Protein AF-0000000067895824 (afdb_homodimer)

Radius of gyration: 16.86 Å; Cα contacts (8 Å, |Δi|>4): 194; chains: 2; bounding box: 38×44×37 Å

pLDDT: mean 86.0, std 8.86, range [35.84, 93.88]

Solvent-accessible surface area (backbone atoms only — not comparable to full-atom values): 9930 Å² total; per-residue (Å²): 132,86,64,40,58,53,53,52,40,52,47,53,49,49,52,51,42,71,43,13,36,83,85,72,47,58,66,34,23,42,63,68,35,44,40,53,43,43,50,66,29,32,44,82,80,39,60,88,52,50,66,67,58,43,34,57,54,50,43,64,66,30,24,78,84,66,74,65,40,33,35,61,64,33,48,41,50,46,54,36,54,52,41,46,56,46,46,54,62,69,72,103,131,87,64,40,59,53,56,51,40,52,48,53,50,50,52,50,40,69,43,13,37,82,86,71,48,56,66,35,21,43,64,66,36,43,38,52,44,43,49,68,28,30,45,81,80,40,60,88,51,49,66,67,58,43,35,56,53,50,42,64,67,29,26,78,85,66,74,66,41,32,34,61,64,31,48,40,51,44,56,35,53,51,42,48,56,47,46,55,61,69,71,102

InterPro domains:
  IPR002048 EF-hand domain [PS50222] (50-85)
  IPR011992 EF-hand domain pair [SSF47473] (4-85)
  IPR013787 S100/CaBP-9k-type, calcium binding, subdomain [PF01023] (5-48)
  IPR013787 S100/CaBP-9k-type, calcium binding, subdomain [SM01394] (5-47)
  IPR018247 EF-Hand 1, calcium-binding site [PS00018] (63-75)

Sequence (184 aa):
MAGNLEQLIIHLIATFKKYAGKDGDCSSLNQNELTDLAVKEFPSLCNNAKKDEILKGVMGKMDMDGDKKVTYEEFAMFFCFISIALEESLSKMAGNLEQLIIHLIATFKKYAGKDGDCSSLNQNELTDLAVKEFPSLCNNAKKDEILKGVMGKMDMDGDKKVTYEEFAMFFCFISIALEESLSK

Organism: Xenopus laevis (NCBI:txid8355)

Foldseek 3Di:
DPDDVVVVVVVLLVLLQVLQQPVHGSFWHALVSVLVSCCVVPVVVCPPPDSVRCSCVLCVQQVPVPPRIHGVVSVVVSVVVVVVVVVVVVVD/DPDDVVVVVVVLLVLLQVLQQPVHGSFKHALVSVLVSCCVVPVVVCPPPDSVRCSCVLCVQQVPVPPRIHGVVSVVVSVVVVVVVVVVVVVD

Structure (mmCIF, N/CA/C/O backbone):
data_AF-0000000067895824-model_v1
#
loop_
_entity.id
_entity.type
_entity.pdbx_description
1 polymer 'Protein S100-A2'
#
loop_
_atom_site.group_PDB
_atom_site.id
_atom_site.type_symbol
_atom_site.label_atom_id
_atom_site.label_alt_id
_atom_site.label_comp_id
_atom_site.label_asym_id
_atom_site.label_entity_id
_atom_site.label_seq_id
_atom_site.pdbx_PDB_ins_code
_atom_site.Cartn_x
_atom_site.Cartn_y
_atom_site.Cartn_z
_atom_site.occupancy
_atom_site.B_iso_or_equiv
_atom_site.auth_seq_id
_atom_site.auth_comp_id
_atom_site.auth_asym_id
_atom_site.auth_atom_id
_atom_site.pdbx_PDB_model_num
ATOM 1 N N . MET A 1 1 ? 0.224 -11.227 13.578 1 36.25 1 MET A N 1
ATOM 2 C CA . MET A 1 1 ? -0.392 -10.016 13.039 1 36.25 1 MET A CA 1
ATOM 3 C C . MET A 1 1 ? -0.417 -10.039 11.516 1 36.25 1 MET A C 1
ATOM 5 O O . MET A 1 1 ? -0.391 -8.992 10.875 1 36.25 1 MET A O 1
ATOM 9 N N . ALA A 1 2 ? -0.125 -11.172 11.094 1 50.97 2 ALA A N 1
ATOM 10 C CA . ALA A 1 2 ? 0.15 -11.594 9.719 1 50.97 2 ALA A CA 1
ATOM 11 C C . ALA A 1 2 ? -1.065 -11.367 8.828 1 50.97 2 ALA A C 1
ATOM 13 O O . ALA A 1 2 ? -1.86 -12.281 8.609 1 50.97 2 ALA A O 1
ATOM 14 N N . GLY A 1 3 ? -1.793 -10.07 9.031 1 64.5 3 GLY A N 1
ATOM 15 C CA . GLY A 1 3 ? -3.092 -9.992 8.383 1 64.5 3 GLY A CA 1
ATOM 16 C C . GLY A 1 3 ? -3.006 -10.031 6.867 1 64.5 3 GLY A C 1
ATOM 17 O O . GLY A 1 3 ? -1.912 -9.984 6.301 1 64.5 3 GLY A O 1
ATOM 18 N N . ASN A 1 4 ? -4.148 -10.344 6.328 1 86.62 4 ASN A N 1
ATOM 19 C CA . ASN A 1 4 ? -4.227 -10.414 4.871 1 86.62 4 ASN A CA 1
ATOM 20 C C . ASN A 1 4 ? -4.105 -9.039 4.234 1 86.62 4 ASN A C 1
ATOM 22 O O . ASN A 1 4 ? -4.09 -8.023 4.938 1 86.62 4 ASN A O 1
ATOM 26 N N . LEU A 1 5 ? -3.768 -8.883 3 1 89.75 5 LEU A N 1
ATOM 27 C CA . LEU A 1 5 ? -3.537 -7.637 2.279 1 89.75 5 LEU A CA 1
ATOM 28 C C . LEU A 1 5 ? -4.762 -6.734 2.352 1 89.75 5 LEU A C 1
ATOM 30 O O . LEU A 1 5 ? -4.633 -5.508 2.389 1 89.75 5 LEU A O 1
ATOM 34 N N . GLU A 1 6 ? -5.941 -7.309 2.512 1 88.5 6 GLU A N 1
ATOM 35 C CA . GLU A 1 6 ? -7.156 -6.508 2.654 1 88.5 6 GLU A CA 1
ATOM 36 C C . GLU A 1 6 ? -7.125 -5.68 3.938 1 88.5 6 GLU A C 1
ATOM 38 O O . GLU A 1 6 ? -7.516 -4.512 3.938 1 88.5 6 GLU A O 1
ATOM 43 N N . GLN A 1 7 ? -6.68 -6.277 4.906 1 89.81 7 GLN A N 1
ATOM 44 C CA . GLN A 1 7 ? -6.566 -5.582 6.184 1 89.81 7 GLN A CA 1
ATOM 45 C C . GLN A 1 7 ? -5.48 -4.508 6.129 1 89.81 7 GLN A C 1
ATOM 47 O O . GLN A 1 7 ? -5.59 -3.477 6.793 1 89.81 7 GLN A O 1
ATOM 52 N N . LEU A 1 8 ? -4.457 -4.836 5.371 1 90.31 8 LEU A N 1
ATOM 53 C CA . LEU A 1 8 ? -3.383 -3.861 5.199 1 90.31 8 LEU A CA 1
ATOM 54 C C . LEU A 1 8 ? -3.91 -2.58 4.562 1 90.31 8 LEU A C 1
ATOM 56 O O . LEU A 1 8 ? -3.543 -1.479 4.98 1 90.31 8 LEU A O 1
ATOM 60 N N . ILE A 1 9 ? -4.828 -2.752 3.635 1 92.38 9 ILE A N 1
ATOM 61 C CA . ILE A 1 9 ? -5.406 -1.616 2.926 1 92.38 9 ILE A CA 1
ATOM 62 C C . ILE A 1 9 ? -6.277 -0.801 3.881 1 92.38 9 ILE A C 1
ATOM 64 O O . ILE A 1 9 ? -6.215 0.43 3.889 1 92.38 9 ILE A O 1
ATOM 68 N N . ILE A 1 10 ? -7.051 -1.468 4.664 1 90.5 10 ILE A N 1
ATOM 69 C CA . ILE A 1 10 ? -7.914 -0.806 5.637 1 90.5 10 ILE A CA 1
ATOM 70 C C . ILE A 1 10 ? -7.062 -0.006 6.621 1 90.5 10 ILE A C 1
ATOM 72 O O . ILE A 1 10 ? -7.41 1.123 6.977 1 90.5 10 ILE A O 1
ATOM 76 N N . HIS A 1 11 ? -5.965 -0.579 6.949 1 91.38 11 HIS A N 1
ATOM 77 C CA . HIS A 1 11 ? -5.043 0.105 7.852 1 91.38 11 HIS A CA 1
ATOM 78 C C . HIS A 1 11 ? -4.441 1.34 7.188 1 91.38 11 HIS A C 1
ATOM 80 O O . HIS A 1 11 ? -4.297 2.385 7.828 1 91.38 11 HIS A O 1
ATOM 86 N N . LEU A 1 12 ? -4.098 1.193 5.965 1 93.12 12 LEU A N 1
ATOM 87 C CA . LEU A 1 12 ? -3.545 2.309 5.199 1 93.12 12 LEU A CA 1
ATOM 88 C C . LEU A 1 12 ? -4.543 3.461 5.125 1 93.12 12 LEU A C 1
ATOM 90 O O . LEU A 1 12 ? -4.195 4.609 5.414 1 93.12 12 LEU A O 1
ATOM 94 N N . ILE A 1 13 ? -5.801 3.168 4.91 1 93.5 13 ILE A N 1
ATOM 95 C CA . ILE A 1 13 ? -6.855 4.168 4.793 1 93.5 13 ILE A CA 1
ATOM 96 C C . ILE A 1 13 ? -7.129 4.793 6.16 1 93.5 13 ILE A C 1
ATOM 98 O O . ILE A 1 13 ? -7.258 6.012 6.277 1 93.5 13 ILE A O 1
ATOM 102 N N . ALA A 1 14 ? -7.191 3.943 7.129 1 91.94 14 ALA A N 1
ATOM 103 C CA . ALA A 1 14 ? -7.457 4.418 8.484 1 91.94 14 ALA A CA 1
ATOM 104 C C . ALA A 1 14 ? -6.348 5.352 8.969 1 91.94 14 ALA A C 1
ATOM 106 O O . ALA A 1 14 ? -6.613 6.344 9.648 1 91.94 14 ALA A O 1
ATOM 107 N N . THR A 1 15 ? -5.094 4.969 8.625 1 93.5 15 THR A N 1
ATOM 108 C CA . THR A 1 15 ? -3.965 5.809 9.008 1 93.5 15 THR A CA 1
ATOM 109 C C . THR A 1 15 ? -4.055 7.176 8.344 1 93.5 15 THR A C 1
ATOM 111 O O . THR A 1 15 ? -3.869 8.203 8.992 1 93.5 15 THR A O 1
ATOM 114 N N . PHE A 1 16 ? -4.352 7.203 7.066 1 93.88 16 PHE A N 1
ATOM 115 C CA . PHE A 1 16 ? -4.516 8.461 6.344 1 93.88 16 PHE A CA 1
ATOM 116 C C . PHE A 1 16 ? -5.582 9.328 7 1 93.88 16 PHE A C 1
ATOM 118 O O . PHE A 1 16 ? -5.359 10.516 7.238 1 93.88 16 PHE A O 1
ATOM 125 N N . LYS A 1 17 ? -6.652 8.719 7.344 1 92.19 17 LYS A N 1
ATOM 126 C CA . LYS A 1 17 ? -7.789 9.453 7.898 1 92.19 17 LYS A CA 1
ATOM 127 C C . LYS A 1 17 ? -7.488 9.953 9.312 1 92.19 17 LYS A C 1
ATOM 129 O O . LYS A 1 17 ? -7.992 11 9.727 1 92.19 17 LYS A O 1
ATOM 134 N N . LYS A 1 18 ? -6.695 9.133 9.961 1 92.5 18 LYS A N 1
ATOM 135 C CA . LYS A 1 18 ? -6.285 9.508 11.312 1 92.5 18 LYS A CA 1
ATOM 136 C C . LYS A 1 18 ? -5.574 10.859 11.312 1 92.5 18 LYS A C 1
ATOM 138 O O . LYS A 1 18 ? -5.746 11.648 12.242 1 92.5 18 LYS A O 1
ATOM 143 N N . TYR A 1 19 ? -4.828 11.047 10.273 1 92.81 19 TYR A N 1
ATOM 144 C CA . TYR A 1 19 ? -4.047 12.273 10.211 1 92.81 19 TYR A CA 1
ATOM 145 C C . TYR A 1 19 ? -4.77 13.344 9.398 1 92.81 19 TYR A C 1
ATOM 147 O O . TYR A 1 19 ? -4.574 14.539 9.617 1 92.81 19 TYR A O 1
ATOM 155 N N . ALA A 1 20 ? -5.668 12.75 8.508 1 88.88 20 ALA A N 1
ATOM 156 C CA . ALA A 1 20 ? -6.449 13.656 7.672 1 88.88 20 ALA A CA 1
ATOM 157 C C . ALA A 1 20 ? -7.684 14.164 8.406 1 88.88 20 ALA A C 1
ATOM 159 O O . ALA A 1 20 ? -8.383 13.391 9.062 1 88.88 20 ALA A O 1
ATOM 160 N N . GLY A 1 21 ? -7.875 15.258 8.891 1 81.88 21 GLY A N 1
ATOM 161 C CA . GLY A 1 21 ? -9.117 15.75 9.469 1 81.88 21 GLY A CA 1
ATOM 162 C C . GLY A 1 21 ? -8.898 16.688 10.648 1 81.88 21 GLY A C 1
ATOM 163 O O . GLY A 1 21 ? -9.852 17.125 11.273 1 81.88 21 GLY A O 1
ATOM 164 N N . LYS A 1 22 ? -7.695 16.828 10.891 1 82.06 22 LYS A N 1
ATOM 165 C CA . LYS A 1 22 ? -7.422 17.703 12.023 1 82.06 22 LYS A CA 1
ATOM 166 C C . LYS A 1 22 ? -7.938 19.125 11.758 1 82.06 22 LYS A C 1
ATOM 168 O O . LYS A 1 22 ? -8.297 19.844 12.695 1 82.06 22 LYS A O 1
ATOM 173 N N . ASP A 1 23 ? -8.023 19.469 10.469 1 81.62 23 ASP A N 1
ATOM 174 C CA . ASP A 1 23 ? -8.5 20.812 10.117 1 81.62 23 ASP A CA 1
ATOM 175 C C . ASP A 1 23 ? -9.953 20.781 9.656 1 81.62 23 ASP A C 1
ATOM 177 O O . ASP A 1 23 ? -10.5 21.797 9.227 1 81.62 23 ASP A O 1
ATOM 181 N N . GLY A 1 24 ? -10.602 19.609 9.703 1 79.94 24 GLY A N 1
ATOM 182 C CA . GLY A 1 24 ? -11.984 19.469 9.273 1 79.94 24 GLY A CA 1
ATOM 183 C C . GLY A 1 24 ? -12.125 18.859 7.898 1 79.94 24 GLY A C 1
ATOM 184 O O . GLY A 1 24 ? -13.227 18.469 7.496 1 79.94 24 GLY A O 1
ATOM 185 N N . ASP A 1 25 ? -11.031 18.891 7.07 1 80.62 25 ASP A N 1
ATOM 186 C CA 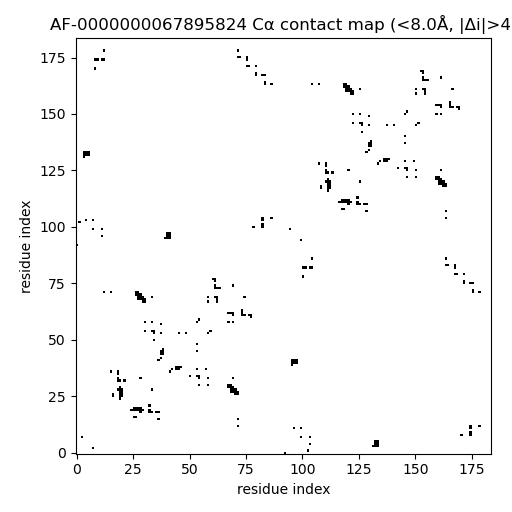. ASP A 1 25 ? -11.016 18.25 5.754 1 80.62 25 ASP A CA 1
ATOM 187 C C . ASP A 1 25 ? -10.383 16.859 5.824 1 80.62 25 ASP A C 1
ATOM 189 O O . ASP A 1 25 ? -9.156 16.734 5.898 1 80.62 25 ASP A O 1
ATOM 193 N N . CYS A 1 26 ? -11.203 15.898 5.781 1 82 26 CYS A N 1
ATOM 194 C CA . CYS A 1 26 ? -10.742 14.523 5.93 1 82 26 CYS A CA 1
ATOM 195 C C . CYS A 1 26 ? -10.328 13.938 4.586 1 82 26 CYS A C 1
ATOM 197 O O . CYS A 1 26 ? -9.852 12.805 4.516 1 82 26 CYS A O 1
ATOM 199 N N . SER A 1 27 ? -10.438 14.766 3.545 1 86.06 27 SER A N 1
ATOM 200 C CA . SER A 1 27 ? -10.172 14.234 2.209 1 86.06 27 SER A CA 1
ATOM 201 C C . SER A 1 27 ? -8.742 14.523 1.773 1 86.06 27 SER A C 1
ATOM 203 O O . SER A 1 27 ? -8.273 13.992 0.764 1 86.06 27 SER A O 1
ATOM 205 N N . SER A 1 28 ? -8.109 15.398 2.562 1 91.25 28 SER A N 1
ATOM 206 C CA . SER A 1 28 ? -6.75 15.766 2.188 1 91.25 28 SER A CA 1
ATOM 207 C C . SER A 1 28 ? -5.895 16.047 3.42 1 91.25 28 SER A C 1
ATOM 209 O O . SER A 1 28 ? -6.422 16.266 4.512 1 91.25 28 SER A O 1
ATOM 211 N N . LEU A 1 29 ? -4.57 15.914 3.229 1 92.81 29 LEU A N 1
ATOM 212 C CA . LEU A 1 29 ? -3.588 16.25 4.254 1 92.81 29 LEU A CA 1
ATOM 213 C C . LEU A 1 29 ? -2.92 17.594 3.951 1 92.81 29 LEU A C 1
ATOM 215 O O . LEU A 1 29 ? -2.461 17.812 2.828 1 92.81 29 LEU A O 1
ATOM 219 N N . ASN A 1 30 ? -3.016 18.453 4.918 1 90.81 30 ASN A N 1
ATOM 220 C CA . ASN A 1 30 ? -2.252 19.672 4.762 1 90.81 30 ASN A CA 1
ATOM 221 C C . ASN A 1 30 ? -0.789 19.484 5.148 1 90.81 30 ASN A C 1
ATOM 223 O O . ASN A 1 30 ? -0.375 18.375 5.488 1 90.81 30 ASN A O 1
ATOM 227 N N . GLN A 1 31 ? -0.008 20.531 5.098 1 89.5 31 GLN A N 1
ATOM 228 C CA . GLN A 1 31 ? 1.434 20.453 5.305 1 89.5 31 GLN A CA 1
ATOM 229 C C . GLN A 1 31 ? 1.756 19.922 6.703 1 89.5 31 GLN A C 1
ATOM 231 O O . GLN A 1 31 ? 2.604 19.031 6.859 1 89.5 31 GLN A O 1
ATOM 236 N N . ASN A 1 32 ? 1.059 20.406 7.668 1 90.5 32 ASN A N 1
ATOM 237 C CA . ASN A 1 32 ? 1.298 20 9.047 1 90.5 32 ASN A CA 1
ATOM 238 C C . ASN A 1 32 ? 0.896 18.547 9.273 1 90.5 32 ASN A C 1
ATOM 240 O O . ASN A 1 32 ? 1.626 17.797 9.914 1 90.5 32 ASN A O 1
ATOM 244 N N . GLU A 1 33 ? -0.255 18.172 8.773 1 93.38 33 GLU A N 1
ATOM 245 C CA . GLU A 1 33 ? -0.757 16.797 8.906 1 93.38 33 GLU A CA 1
ATOM 246 C C . GLU A 1 33 ? 0.16 15.805 8.211 1 93.38 33 GLU A C 1
ATOM 248 O O . GLU A 1 33 ? 0.417 14.719 8.727 1 93.38 33 GLU A O 1
ATOM 253 N N . LEU A 1 34 ? 0.633 16.234 7.055 1 91.88 34 LEU A N 1
ATOM 254 C CA . LEU A 1 34 ? 1.53 15.383 6.289 1 91.88 34 LEU A CA 1
ATOM 255 C C . LEU A 1 34 ? 2.846 15.172 7.031 1 91.88 34 LEU A C 1
ATOM 257 O O . LEU A 1 34 ? 3.346 14.047 7.109 1 91.88 34 LEU A O 1
ATOM 261 N N . THR A 1 35 ? 3.34 16.25 7.582 1 90.56 35 THR A N 1
ATOM 262 C CA . THR A 1 35 ? 4.586 16.156 8.336 1 90.56 35 THR A CA 1
ATOM 263 C C . THR A 1 35 ? 4.43 15.227 9.539 1 90.56 35 THR A C 1
ATOM 265 O O . THR A 1 35 ? 5.297 14.391 9.797 1 90.56 35 THR A O 1
ATOM 268 N N . ASP A 1 36 ? 3.318 15.344 10.195 1 91.38 36 ASP A N 1
ATOM 269 C CA . ASP A 1 36 ? 3.033 14.484 11.344 1 91.38 36 ASP A CA 1
ATOM 270 C C . ASP A 1 36 ? 2.973 13.016 10.93 1 91.38 36 ASP A C 1
ATOM 272 O O . ASP A 1 36 ? 3.562 12.156 11.594 1 91.38 36 ASP A O 1
ATOM 276 N N . LEU A 1 37 ? 2.266 12.805 9.906 1 92.19 37 LEU A N 1
ATOM 277 C CA . LEU A 1 37 ? 2.146 11.445 9.383 1 92.19 37 LEU A CA 1
ATOM 278 C C . LEU A 1 37 ? 3.514 10.891 9 1 92.19 37 LEU A C 1
ATOM 280 O O . LEU A 1 37 ? 3.865 9.773 9.398 1 92.19 37 LEU A O 1
ATOM 284 N N . ALA A 1 38 ? 4.32 11.664 8.266 1 90.19 38 ALA A N 1
ATOM 285 C CA . ALA A 1 38 ? 5.625 11.211 7.789 1 90.19 38 ALA A CA 1
ATOM 286 C C . ALA A 1 38 ? 6.547 10.875 8.961 1 90.19 38 ALA A C 1
ATOM 288 O O . ALA A 1 38 ? 7.188 9.82 8.977 1 90.19 38 ALA A O 1
ATOM 289 N N . VAL A 1 39 ? 6.559 11.727 9.945 1 90.25 39 VAL A N 1
ATOM 290 C CA . VAL A 1 39 ? 7.469 11.586 11.078 1 90.25 39 VAL A CA 1
ATOM 291 C C . VAL A 1 39 ? 7.059 10.383 11.93 1 90.25 39 VAL A C 1
ATOM 293 O O . VAL A 1 39 ? 7.914 9.625 12.398 1 90.25 39 VAL A O 1
ATOM 296 N N . LYS A 1 40 ? 5.816 10.141 12.023 1 91.56 40 LYS A N 1
ATOM 297 C CA 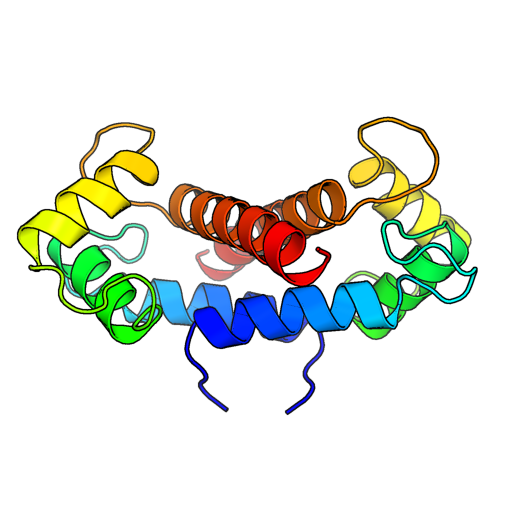. LYS A 1 40 ? 5.324 9.094 12.922 1 91.56 40 LYS A CA 1
ATOM 298 C C . LYS A 1 40 ? 5.246 7.75 12.195 1 91.56 40 LYS A C 1
ATOM 300 O O . LYS A 1 40 ? 5.5 6.703 12.797 1 91.56 40 LYS A O 1
ATOM 305 N N . GLU A 1 41 ? 4.863 7.781 10.93 1 92.12 41 GLU A N 1
ATOM 306 C CA . GLU A 1 41 ? 4.625 6.547 10.188 1 92.12 41 GLU A CA 1
ATOM 307 C C . GLU A 1 41 ? 5.879 6.098 9.445 1 92.12 41 GLU A C 1
ATOM 309 O O . GLU A 1 41 ? 6.016 4.922 9.102 1 92.12 41 GLU A O 1
ATOM 314 N N . PHE A 1 42 ? 6.754 7.031 9.078 1 88.44 42 PHE A N 1
ATOM 315 C CA . PHE A 1 42 ? 8.008 6.719 8.406 1 88.44 42 PHE A CA 1
ATOM 316 C C . PHE A 1 42 ? 9.195 7.297 9.18 1 88.44 42 PHE A C 1
ATOM 318 O O . PHE A 1 42 ? 9.93 8.133 8.656 1 88.44 42 PHE A O 1
ATOM 325 N N . PRO A 1 43 ? 9.406 6.746 10.336 1 87.25 43 PRO A N 1
ATOM 326 C CA . PRO A 1 43 ? 10.492 7.312 11.141 1 87.25 43 PRO A CA 1
ATOM 327 C C . PRO A 1 43 ? 11.867 7.102 10.508 1 87.25 43 PRO A C 1
ATOM 329 O O . PRO A 1 43 ? 12.758 7.945 10.664 1 87.25 43 PRO A O 1
ATOM 332 N N . SER A 1 44 ? 12.039 6.062 9.812 1 84.88 44 SER A N 1
ATOM 333 C CA . SER A 1 44 ? 13.328 5.773 9.188 1 84.88 44 SER A CA 1
ATOM 334 C C . SER A 1 44 ? 13.633 6.75 8.055 1 84.88 44 SER A C 1
ATOM 336 O O . SER A 1 44 ? 14.789 7.086 7.812 1 84.88 44 SER A O 1
ATOM 338 N N . LEU A 1 45 ? 12.586 7.168 7.398 1 78.75 45 LEU A N 1
ATOM 339 C CA . LEU A 1 45 ? 12.734 8.094 6.281 1 78.75 45 LEU A CA 1
ATOM 340 C C . LEU A 1 45 ? 12.969 9.516 6.781 1 78.75 45 LEU A C 1
ATOM 342 O O . LEU A 1 45 ? 13.617 10.32 6.102 1 78.75 45 LEU A O 1
ATOM 346 N N . CYS A 1 46 ? 12.406 9.828 7.898 1 82.81 46 CYS A N 1
ATOM 347 C CA . CYS A 1 46 ? 12.461 11.188 8.43 1 82.81 46 CYS A CA 1
ATOM 348 C C . CYS A 1 46 ? 13.492 11.289 9.547 1 82.81 46 CYS A C 1
ATOM 350 O O . CYS A 1 46 ? 13.547 12.305 10.25 1 82.81 46 CYS A O 1
ATOM 352 N N . ASN A 1 47 ? 14.32 10.328 9.484 1 81.19 47 ASN A N 1
ATOM 353 C CA . ASN A 1 47 ? 15.312 10.312 10.555 1 81.19 47 ASN A CA 1
ATOM 354 C C . ASN A 1 47 ? 16.219 11.539 10.492 1 81.19 47 ASN A C 1
ATOM 356 O O . ASN A 1 47 ? 16.875 11.789 9.484 1 81.19 47 ASN A O 1
ATOM 360 N N . ASN A 1 48 ? 16.047 12.367 11.43 1 79.62 48 ASN A N 1
ATOM 361 C CA . ASN A 1 48 ? 16.969 13.477 11.641 1 79.62 48 ASN A CA 1
ATOM 362 C C . ASN A 1 48 ? 16.641 14.664 10.742 1 79.62 48 ASN A C 1
ATOM 364 O O . ASN A 1 48 ? 17.438 15.578 10.586 1 79.62 48 ASN A O 1
ATOM 368 N N . ALA A 1 49 ? 15.609 14.625 10.023 1 78.25 49 ALA A N 1
ATOM 369 C CA . ALA A 1 49 ? 15.242 15.758 9.172 1 78.25 49 ALA A CA 1
ATOM 370 C C . ALA A 1 49 ? 14.305 16.719 9.906 1 78.25 49 ALA A C 1
ATOM 372 O O . ALA A 1 49 ? 13.547 16.297 10.781 1 78.25 49 ALA A O 1
ATOM 373 N N . LYS A 1 50 ? 14.609 17.953 9.617 1 84.69 50 LYS A N 1
ATOM 374 C CA . LYS A 1 50 ? 13.719 18.969 10.164 1 84.69 50 LYS A CA 1
ATOM 375 C C . LYS A 1 50 ? 12.344 18.906 9.492 1 84.69 50 LYS A C 1
ATOM 377 O O . LYS A 1 50 ? 12.219 18.438 8.359 1 84.69 50 LYS A O 1
ATOM 382 N N . LYS A 1 51 ? 11.43 19.312 10.195 1 83.81 51 LYS A N 1
ATOM 383 C CA . LYS A 1 51 ? 10.055 19.312 9.703 1 83.81 51 LYS A CA 1
ATOM 384 C C . LYS A 1 51 ? 9.969 19.969 8.328 1 83.81 51 LYS A C 1
ATOM 386 O O . LYS A 1 51 ? 9.32 19.438 7.422 1 83.81 51 LYS A O 1
ATOM 391 N N . ASP A 1 52 ? 10.719 21.078 8.211 1 85.56 52 ASP A N 1
ATOM 392 C CA . ASP A 1 52 ? 10.672 21.828 6.965 1 85.56 52 ASP A CA 1
ATOM 393 C C . ASP A 1 52 ? 11.32 21.047 5.828 1 85.56 52 ASP A C 1
ATOM 395 O O . ASP A 1 52 ? 10.852 21.109 4.688 1 85.56 52 ASP A O 1
ATOM 399 N N . GLU A 1 53 ? 12.375 20.391 6.098 1 84.5 53 GLU A N 1
ATOM 400 C CA . GLU A 1 53 ? 13.07 19.578 5.105 1 84.5 53 GLU A CA 1
ATOM 401 C C . GLU A 1 53 ? 12.227 18.375 4.691 1 84.5 53 GLU A C 1
ATOM 403 O O . GLU A 1 53 ? 12.164 18.031 3.512 1 84.5 53 GLU A O 1
ATOM 408 N N . ILE A 1 54 ? 11.617 17.859 5.727 1 80.5 54 ILE A N 1
ATOM 409 C CA . ILE A 1 54 ? 10.75 16.719 5.48 1 80.5 54 ILE A CA 1
ATOM 410 C C . ILE A 1 54 ? 9.586 17.141 4.578 1 80.5 54 ILE A C 1
ATOM 412 O O . ILE A 1 54 ? 9.312 16.484 3.568 1 80.5 54 ILE A O 1
ATOM 416 N N . LEU A 1 55 ? 8.977 18.188 4.957 1 79.75 55 LEU A N 1
ATOM 417 C CA . LEU A 1 55 ? 7.828 18.688 4.219 1 79.75 55 LEU A CA 1
ATOM 418 C C . LEU A 1 55 ? 8.188 18.938 2.758 1 79.75 55 LEU A C 1
ATOM 420 O O . LEU A 1 55 ? 7.469 18.5 1.854 1 79.75 55 LEU A O 1
ATOM 424 N N . LYS A 1 56 ? 9.266 19.672 2.562 1 80.75 56 LYS A N 1
ATOM 425 C CA . LYS A 1 56 ? 9.711 19.984 1.206 1 80.75 56 LYS A CA 1
ATOM 426 C C . LYS A 1 56 ? 10.016 18.703 0.425 1 80.75 56 LYS A C 1
ATOM 428 O O . LYS A 1 56 ? 9.703 18.609 -0.762 1 80.75 56 LYS A O 1
ATOM 433 N N . GLY A 1 57 ? 10.508 17.781 1.023 1 83.38 57 GLY A N 1
ATOM 434 C CA . GLY A 1 57 ? 10.867 16.531 0.392 1 83.38 57 GLY A CA 1
ATOM 435 C C . GLY A 1 57 ? 9.672 15.648 0.074 1 83.38 57 GLY A C 1
ATOM 436 O O . GLY A 1 57 ? 9.477 15.258 -1.077 1 83.38 57 GLY A O 1
ATOM 437 N N . VAL A 1 58 ? 8.898 15.461 1.03 1 82.06 58 VAL A N 1
ATOM 438 C CA . VAL A 1 58 ? 7.793 14.516 0.909 1 82.06 58 VAL A CA 1
ATOM 439 C C . VAL A 1 58 ? 6.625 15.18 0.181 1 82.06 58 VAL A C 1
ATOM 441 O O . VAL A 1 58 ? 6.02 14.578 -0.708 1 82.06 58 VAL A O 1
ATOM 444 N N . MET A 1 59 ? 6.301 16.375 0.547 1 82.81 59 MET A N 1
ATOM 445 C CA . MET A 1 59 ? 5.211 17.109 -0.104 1 82.81 59 MET A CA 1
ATOM 446 C C . MET A 1 59 ? 5.527 17.344 -1.577 1 82.81 59 MET A C 1
ATOM 448 O O . MET A 1 59 ? 4.648 17.219 -2.434 1 82.81 59 MET A O 1
ATOM 452 N N . GLY A 1 60 ? 6.797 17.703 -1.833 1 84.06 60 GLY A N 1
ATOM 453 C CA . GLY A 1 60 ? 7.203 17.906 -3.213 1 84.06 60 GLY A CA 1
ATOM 454 C C . GLY A 1 60 ? 7.051 16.672 -4.078 1 84.06 60 GLY A C 1
ATOM 455 O O . GLY A 1 60 ? 6.703 16.781 -5.254 1 84.06 60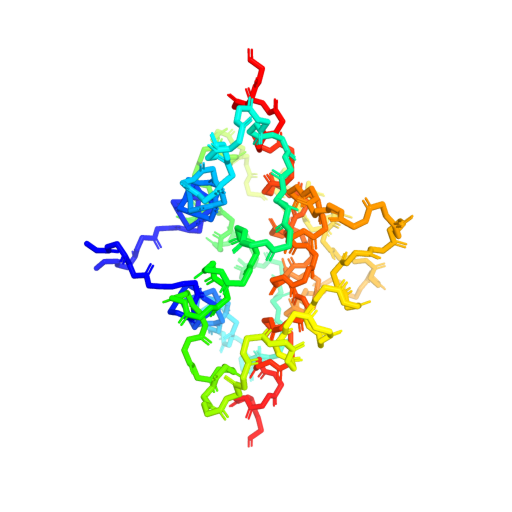 GLY A O 1
ATOM 456 N N . LYS A 1 61 ? 7.148 15.547 -3.41 1 80.88 61 LYS A N 1
ATOM 457 C CA . LYS A 1 61 ? 7.043 14.281 -4.129 1 80.88 61 LYS A CA 1
ATOM 458 C C . LYS A 1 61 ? 5.594 13.812 -4.203 1 80.88 61 LYS A C 1
ATOM 460 O O . LYS A 1 61 ? 5.172 13.234 -5.207 1 80.88 61 LYS A O 1
ATOM 465 N N . MET A 1 62 ? 4.824 14.109 -3.207 1 82.06 62 MET A N 1
ATOM 466 C CA . MET A 1 62 ? 3.463 13.594 -3.088 1 82.06 62 MET A CA 1
ATOM 467 C C . MET A 1 62 ? 2.461 14.539 -3.732 1 82.06 62 MET A C 1
ATOM 469 O O . MET A 1 62 ? 1.502 14.102 -4.367 1 82.06 62 MET A O 1
ATOM 473 N N . ASP A 1 63 ? 2.686 15.898 -3.451 1 81 63 ASP A N 1
ATOM 474 C CA . ASP A 1 63 ? 1.76 16.906 -3.957 1 81 63 ASP A CA 1
ATOM 475 C C . ASP A 1 63 ? 1.894 17.062 -5.469 1 81 63 ASP A C 1
ATOM 477 O O . ASP A 1 63 ? 2.428 18.062 -5.949 1 81 63 ASP A O 1
ATOM 481 N N . MET A 1 64 ? 1.317 16.125 -6.211 1 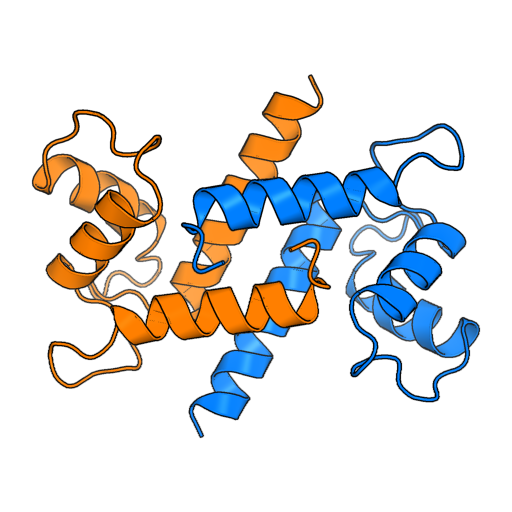76.81 64 MET A N 1
ATOM 482 C CA . MET A 1 64 ? 1.474 16.062 -7.664 1 76.81 64 MET A CA 1
ATOM 483 C C . MET A 1 64 ? 0.729 17.219 -8.344 1 76.81 64 MET A C 1
ATOM 485 O O . MET A 1 64 ? 1.146 17.688 -9.398 1 76.81 64 MET A O 1
ATOM 489 N N . ASP A 1 65 ? -0.446 17.656 -7.676 1 78.75 65 ASP A N 1
ATOM 490 C CA . ASP A 1 65 ? -1.21 18.719 -8.328 1 78.75 65 ASP A CA 1
ATOM 491 C C . ASP A 1 65 ? -0.815 20.094 -7.789 1 78.75 65 ASP A C 1
ATOM 493 O O . ASP A 1 65 ? -1.334 21.109 -8.242 1 78.75 65 ASP A O 1
ATOM 497 N N . GLY A 1 66 ? 0.026 20.156 -6.84 1 80.69 66 GLY A N 1
ATOM 498 C CA . GLY A 1 66 ? 0.609 21.391 -6.363 1 80.69 66 GLY A CA 1
ATOM 499 C C . GLY A 1 66 ? -0.345 22.219 -5.516 1 80.69 66 GLY A C 1
ATOM 500 O O . GLY A 1 66 ? -0.242 23.438 -5.465 1 80.69 66 GLY A O 1
ATOM 501 N N . ASP A 1 67 ? -1.394 21.656 -4.918 1 80.19 67 ASP A N 1
ATOM 502 C CA . ASP A 1 67 ? -2.373 22.422 -4.145 1 80.19 67 ASP A CA 1
ATOM 503 C C . ASP A 1 67 ? -1.991 22.469 -2.668 1 80.19 67 ASP A C 1
ATOM 505 O O . ASP A 1 67 ? -2.732 23 -1.846 1 80.19 67 ASP A O 1
ATOM 509 N N . LYS A 1 68 ? -0.795 21.969 -2.422 1 84.5 68 LYS A N 1
ATOM 510 C CA . LYS A 1 68 ? -0.238 21.953 -1.073 1 84.5 68 LYS A CA 1
ATOM 511 C C . LYS A 1 68 ? -1.077 21.078 -0.143 1 84.5 68 LYS A C 1
ATOM 513 O O . LYS A 1 68 ? -1.036 21.234 1.077 1 84.5 68 LYS A O 1
ATOM 518 N N . LYS A 1 69 ? -1.912 20.297 -0.723 1 90.12 69 LYS A N 1
ATOM 519 C CA . LYS A 1 69 ? -2.676 19.266 -0.024 1 90.12 69 LYS A CA 1
ATOM 520 C C . LYS A 1 69 ? -2.428 17.891 -0.633 1 90.12 69 LYS A C 1
ATOM 522 O O . LYS A 1 69 ? -2.137 17.781 -1.825 1 90.12 69 LYS A O 1
ATOM 527 N N . VAL A 1 70 ? -2.467 16.984 0.177 1 92.69 70 VAL A N 1
ATOM 528 C CA . VAL A 1 70 ? -2.23 15.633 -0.302 1 92.69 70 VAL A CA 1
ATOM 529 C C . VAL A 1 70 ? -3.494 14.789 -0.121 1 92.69 70 VAL A C 1
ATOM 531 O O . VAL A 1 70 ? -3.943 14.57 1.006 1 92.69 70 VAL A O 1
ATOM 534 N N . THR A 1 71 ? -4.09 14.414 -1.238 1 93.38 71 THR A N 1
ATOM 535 C CA . THR A 1 71 ? -5.25 13.539 -1.199 1 93.38 71 THR A CA 1
ATOM 536 C C . THR A 1 71 ? -4.828 12.094 -0.956 1 93.38 71 THR A C 1
ATOM 538 O O . THR A 1 71 ? -3.637 11.773 -0.998 1 93.38 71 THR A O 1
ATOM 541 N N . TYR A 1 72 ? -5.766 11.281 -0.736 1 93.81 72 TYR A N 1
ATOM 542 C CA . TYR A 1 72 ? -5.434 9.875 -0.523 1 93.81 72 TYR A CA 1
ATOM 543 C C . TYR A 1 72 ? -4.773 9.273 -1.759 1 93.81 72 TYR A C 1
ATOM 545 O O . TYR A 1 72 ? -3.867 8.445 -1.646 1 93.81 72 TYR A O 1
ATOM 553 N N . GLU A 1 73 ? -5.273 9.703 -2.922 1 92.25 73 GLU A N 1
ATOM 554 C CA . GLU A 1 73 ? -4.703 9.203 -4.168 1 92.25 73 GLU A CA 1
ATOM 555 C C . GLU A 1 73 ? -3.207 9.5 -4.25 1 92.25 73 GLU A C 1
ATOM 557 O O . GLU A 1 73 ? -2.414 8.617 -4.586 1 92.25 73 GLU A O 1
ATOM 562 N N . GLU A 1 74 ? -2.828 10.656 -3.867 1 93.56 74 GLU A N 1
ATOM 563 C CA . GLU A 1 74 ? -1.422 11.047 -3.895 1 93.56 74 GLU A CA 1
ATOM 564 C C . GLU A 1 74 ? -0.626 10.32 -2.812 1 93.56 74 GLU A C 1
ATOM 566 O O . GLU A 1 74 ? 0.515 9.914 -3.041 1 93.56 74 GLU A O 1
ATOM 571 N N . PHE A 1 75 ? -1.305 10.227 -1.75 1 93.31 75 PHE A N 1
ATOM 572 C CA . PHE A 1 75 ? -0.685 9.508 -0.64 1 93.31 75 PHE A CA 1
ATOM 573 C C . PHE A 1 75 ? -0.455 8.047 -0.998 1 93.31 75 PHE A C 1
ATOM 575 O O . PHE A 1 75 ? 0.641 7.52 -0.796 1 93.31 75 PHE A O 1
ATOM 582 N N . ALA A 1 76 ? -1.432 7.418 -1.562 1 93.81 76 ALA A N 1
ATOM 583 C CA . ALA A 1 76 ? -1.35 6.008 -1.932 1 93.81 76 ALA A CA 1
ATOM 584 C C . ALA A 1 76 ? -0.273 5.777 -2.988 1 93.81 76 ALA A C 1
ATOM 586 O O . ALA A 1 76 ? 0.449 4.781 -2.941 1 93.81 76 ALA A O 1
ATOM 587 N N . MET A 1 77 ? -0.161 6.68 -3.918 1 90.44 77 MET A N 1
ATOM 588 C CA . MET A 1 77 ? 0.854 6.566 -4.961 1 90.44 77 MET A CA 1
ATOM 589 C C . MET A 1 77 ? 2.256 6.664 -4.367 1 90.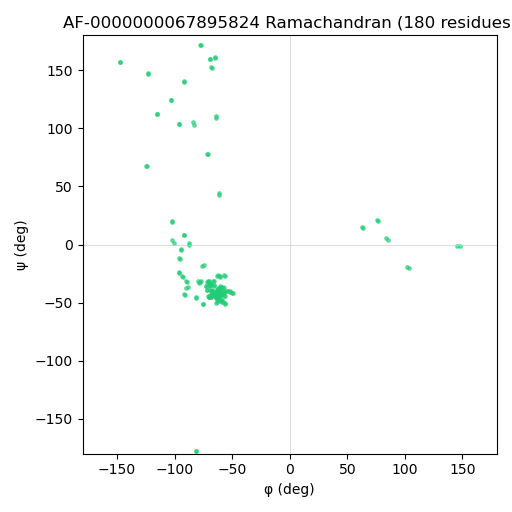44 77 MET A C 1
ATOM 591 O O . MET A 1 77 ? 3.16 5.938 -4.777 1 90.44 77 MET A O 1
ATOM 595 N N . PHE A 1 78 ? 2.412 7.617 -3.467 1 90.06 78 PHE A N 1
ATOM 596 C CA . PHE A 1 78 ? 3.693 7.762 -2.785 1 90.06 78 PHE A CA 1
ATOM 597 C C . PHE A 1 78 ? 4.059 6.48 -2.047 1 90.06 78 PHE A C 1
ATOM 599 O O . PHE A 1 78 ? 5.203 6.02 -2.121 1 90.06 78 PHE A O 1
ATOM 606 N N . PHE A 1 79 ? 3.115 5.973 -1.269 1 91.75 79 PHE A N 1
ATOM 607 C CA . PHE A 1 79 ? 3.303 4.711 -0.558 1 91.75 79 PHE A CA 1
ATOM 608 C C . PHE A 1 79 ? 3.75 3.613 -1.514 1 91.75 79 PHE A C 1
ATOM 610 O O . PHE A 1 79 ? 4.652 2.836 -1.195 1 91.75 79 PHE A O 1
ATOM 617 N N . CYS A 1 80 ? 3.133 3.594 -2.729 1 92 80 CYS A N 1
ATOM 618 C CA . CYS A 1 80 ? 3.459 2.598 -3.742 1 92 80 CYS A CA 1
ATOM 619 C C . CYS A 1 80 ? 4.883 2.781 -4.25 1 92 80 CYS A C 1
ATOM 621 O O . CYS A 1 80 ? 5.633 1.81 -4.375 1 92 80 CYS A O 1
ATOM 623 N N . PHE A 1 81 ? 5.312 4.004 -4.5 1 88.69 81 PHE A N 1
ATOM 624 C CA . PHE A 1 81 ? 6.645 4.305 -5.016 1 88.69 81 PHE A CA 1
ATOM 625 C C . PHE A 1 81 ? 7.719 3.881 -4.02 1 88.69 81 PHE A C 1
ATOM 627 O O . PHE A 1 81 ? 8.719 3.266 -4.402 1 88.69 81 PHE A O 1
ATOM 634 N N . ILE A 1 82 ? 7.488 4.148 -2.764 1 90.19 82 ILE A N 1
ATOM 635 C CA . ILE A 1 82 ? 8.453 3.797 -1.73 1 90.19 82 ILE A CA 1
ATOM 636 C C . ILE A 1 82 ? 8.547 2.279 -1.605 1 90.19 82 ILE A C 1
ATOM 638 O O . ILE A 1 82 ? 9.641 1.729 -1.43 1 90.19 82 ILE A O 1
ATOM 642 N N . SER A 1 83 ? 7.359 1.628 -1.621 1 93.88 83 SER A N 1
ATOM 643 C CA . SER A 1 83 ? 7.336 0.174 -1.509 1 93.88 83 SER A CA 1
ATOM 644 C C . SER A 1 83 ? 8.156 -0.481 -2.615 1 93.88 83 SER A C 1
ATOM 646 O O . SER A 1 83 ? 8.891 -1.441 -2.367 1 93.88 83 SER A O 1
ATOM 648 N N . ILE A 1 84 ? 8.07 0.031 -3.855 1 93.38 84 ILE A N 1
ATOM 649 C CA . ILE A 1 84 ? 8.812 -0.494 -4.996 1 93.38 84 ILE A CA 1
ATOM 650 C C . ILE A 1 84 ? 10.312 -0.27 -4.789 1 93.38 84 ILE A C 1
ATOM 652 O O . ILE A 1 84 ? 11.117 -1.166 -5.043 1 93.38 84 ILE A O 1
ATOM 656 N N . ALA A 1 85 ? 10.703 0.88 -4.34 1 89.62 85 ALA A N 1
ATOM 657 C CA . ALA A 1 85 ? 12.102 1.206 -4.078 1 89.62 85 ALA A CA 1
ATOM 658 C C . ALA A 1 85 ? 12.68 0.306 -2.99 1 89.62 85 ALA A C 1
ATOM 660 O O . ALA A 1 85 ? 13.805 -0.18 -3.113 1 89.62 85 ALA A O 1
ATOM 661 N N . LEU A 1 86 ? 11.852 0.074 -1.996 1 88.81 86 LEU A N 1
ATOM 662 C CA . LEU A 1 86 ? 12.312 -0.764 -0.894 1 88.81 86 LEU A CA 1
ATOM 663 C C . LEU A 1 86 ? 12.445 -2.219 -1.334 1 88.81 86 LEU A C 1
ATOM 665 O O . LEU A 1 86 ? 13.383 -2.91 -0.933 1 88.81 86 LEU A O 1
ATOM 669 N N . GLU A 1 87 ? 11.477 -2.707 -2.031 1 92.31 87 GLU A N 1
ATOM 670 C CA . GLU A 1 87 ? 11.539 -4.07 -2.549 1 92.31 87 GLU A CA 1
ATOM 671 C C . GLU A 1 87 ? 12.812 -4.293 -3.359 1 92.31 87 GLU A C 1
ATOM 673 O O . GLU A 1 87 ? 13.453 -5.336 -3.234 1 92.31 87 GLU A O 1
ATOM 678 N N . GLU A 1 88 ? 13.172 -3.291 -4.141 1 89.69 88 GLU A N 1
ATOM 679 C CA . GLU A 1 88 ? 14.398 -3.379 -4.934 1 89.69 88 GLU A CA 1
ATOM 680 C C . GLU A 1 88 ? 15.633 -3.424 -4.039 1 89.69 88 GLU A C 1
ATOM 682 O O . GLU A 1 88 ? 16.609 -4.117 -4.348 1 89.69 88 GLU A O 1
ATOM 687 N N . SER A 1 89 ? 15.531 -2.744 -3.025 1 85.94 89 SER A N 1
ATOM 688 C CA . SER A 1 89 ? 16.656 -2.703 -2.09 1 85.94 89 SER A CA 1
ATOM 689 C C . SER A 1 89 ? 16.781 -4.016 -1.323 1 85.94 89 SER A C 1
ATOM 691 O O . SER A 1 89 ? 17.891 -4.453 -1.011 1 85.94 89 SER A O 1
ATOM 693 N N . LEU A 1 90 ? 15.672 -4.566 -1.033 1 82.56 90 LEU A N 1
ATOM 694 C CA . LEU A 1 90 ? 15.656 -5.805 -0.264 1 82.56 90 LEU A CA 1
ATOM 695 C C . LEU A 1 90 ? 15.984 -7 -1.152 1 82.56 90 LEU A C 1
ATOM 697 O O . LEU A 1 90 ? 16.5 -8.008 -0.675 1 82.56 90 LEU A O 1
ATOM 701 N N . SER A 1 91 ? 15.594 -6.926 -2.348 1 76.12 91 SER A N 1
ATOM 702 C CA . SER A 1 91 ? 15.82 -8.016 -3.293 1 76.12 91 SER A CA 1
ATOM 703 C C . SER A 1 91 ? 17.281 -8.062 -3.742 1 76.12 91 SER A C 1
ATOM 705 O O . SER A 1 91 ? 17.734 -9.078 -4.281 1 76.12 91 SER A O 1
ATOM 707 N N . LYS A 1 92 ? 18.016 -7.055 -3.57 1 63.59 92 LYS A N 1
ATOM 708 C CA . LYS A 1 92 ? 19.438 -7.062 -3.881 1 63.59 92 LYS A CA 1
ATOM 709 C C . LYS A 1 92 ? 20.234 -7.73 -2.768 1 63.59 92 LYS A C 1
ATOM 711 O O . LYS A 1 92 ? 21.188 -8.469 -3.033 1 63.59 92 LYS A O 1
ATOM 716 N N . MET B 1 1 ? -1.685 -3.625 17.219 1 35.84 1 MET B N 1
ATOM 717 C CA . MET B 1 1 ? -0.992 -4.055 16 1 35.84 1 MET B CA 1
ATOM 718 C C . MET B 1 1 ? -0.833 -2.891 15.031 1 35.84 1 MET B C 1
ATOM 720 O O . MET B 1 1 ? -0.749 -3.1 13.82 1 35.84 1 MET B O 1
ATOM 724 N N . ALA B 1 2 ? -1.125 -1.812 15.57 1 50.91 2 ALA B N 1
ATOM 725 C CA . ALA B 1 2 ? -1.283 -0.497 14.953 1 50.91 2 ALA B CA 1
ATOM 726 C C . ALA B 1 2 ? 0.02 -0.032 14.305 1 50.91 2 ALA B C 1
ATOM 728 O O . ALA B 1 2 ? 0.806 0.685 14.93 1 50.91 2 ALA B O 1
ATOM 729 N N . GLY B 1 3 ? 0.76 -1.049 13.5 1 64.31 3 GLY B N 1
ATOM 730 C CA . GLY B 1 3 ? 2.117 -0.675 13.133 1 64.31 3 GLY B CA 1
ATOM 731 C C . GLY B 1 3 ? 2.174 0.518 12.203 1 64.31 3 GLY B C 1
ATOM 732 O O . GLY B 1 3 ? 1.143 0.979 11.711 1 64.31 3 GLY B O 1
ATOM 733 N N . ASN B 1 4 ? 3.34 1.101 12.203 1 86.75 4 ASN B N 1
ATOM 734 C CA . ASN B 1 4 ? 3.555 2.262 11.352 1 86.75 4 ASN B CA 1
ATOM 735 C C . ASN B 1 4 ? 3.561 1.877 9.875 1 86.75 4 ASN B C 1
ATOM 737 O O . ASN B 1 4 ? 3.502 0.693 9.539 1 86.75 4 ASN B O 1
ATOM 741 N N . LEU B 1 5 ? 3.357 2.738 8.953 1 90.06 5 LEU B N 1
ATOM 742 C CA . LEU B 1 5 ? 3.254 2.51 7.516 1 90.06 5 LEU B CA 1
ATOM 743 C C . LEU B 1 5 ? 4.508 1.826 6.984 1 90.06 5 LEU B C 1
ATOM 745 O O . LEU B 1 5 ? 4.434 1.037 6.039 1 90.06 5 LEU B O 1
ATOM 749 N N . GLU B 1 6 ? 5.637 2.014 7.641 1 88.56 6 GLU B N 1
ATOM 750 C CA . GLU B 1 6 ? 6.863 1.341 7.234 1 88.56 6 GLU B CA 1
ATOM 751 C C . GLU B 1 6 ? 6.746 -0.172 7.395 1 88.56 6 GLU B C 1
ATOM 753 O O . GLU B 1 6 ? 7.191 -0.931 6.531 1 88.56 6 GLU B O 1
ATOM 758 N N . GLN B 1 7 ? 6.191 -0.517 8.43 1 89.88 7 GLN B N 1
ATOM 759 C CA . GLN B 1 7 ? 5.984 -1.939 8.68 1 89.88 7 GLN B CA 1
ATOM 760 C C . GLN B 1 7 ? 4.961 -2.523 7.711 1 89.88 7 GLN B C 1
ATOM 762 O O . GLN B 1 7 ? 5.055 -3.695 7.336 1 89.88 7 GLN B O 1
ATOM 767 N N . LEU B 1 8 ? 3.994 -1.694 7.391 1 90.38 8 LEU B N 1
ATOM 768 C CA . LEU B 1 8 ? 2.99 -2.123 6.422 1 90.38 8 LEU B CA 1
ATOM 769 C C . LEU B 1 8 ? 3.637 -2.465 5.082 1 90.38 8 LEU B C 1
ATOM 771 O O . LEU B 1 8 ? 3.283 -3.467 4.457 1 90.38 8 LEU B O 1
ATOM 775 N N . ILE B 1 9 ? 4.617 -1.666 4.723 1 92.38 9 ILE B N 1
ATOM 776 C CA . ILE B 1 9 ? 5.316 -1.861 3.457 1 92.38 9 ILE B CA 1
ATOM 777 C C . ILE B 1 9 ? 6.125 -3.156 3.508 1 92.38 9 ILE B C 1
ATOM 779 O O . ILE B 1 9 ? 6.117 -3.938 2.555 1 92.38 9 ILE B O 1
ATOM 783 N N . ILE B 1 10 ? 6.793 -3.375 4.594 1 90.62 10 ILE B N 1
ATOM 784 C CA . ILE B 1 10 ? 7.586 -4.586 4.77 1 90.62 10 ILE B CA 1
ATOM 785 C C . ILE B 1 10 ? 6.68 -5.812 4.684 1 90.62 10 ILE B C 1
ATOM 787 O O . ILE B 1 10 ? 7.043 -6.816 4.062 1 90.62 10 ILE B O 1
ATOM 791 N N . HIS B 1 11 ? 5.539 -5.656 5.219 1 91.31 11 HIS B N 1
ATOM 792 C CA . HIS B 1 11 ? 4.57 -6.746 5.16 1 91.31 11 HIS B CA 1
ATOM 793 C C . HIS B 1 11 ? 4.09 -6.98 3.732 1 91.31 11 HIS B C 1
ATOM 795 O O . HIS B 1 11 ? 3.932 -8.133 3.311 1 91.31 11 HIS B O 1
ATOM 801 N N . LEU B 1 12 ? 3.846 -5.938 3.045 1 93.12 12 LEU B N 1
ATOM 802 C CA . LEU B 1 12 ? 3.426 -6.023 1.65 1 93.12 12 LEU B CA 1
ATOM 803 C C . LEU B 1 12 ? 4.477 -6.738 0.809 1 93.12 12 LEU B C 1
ATOM 805 O O . LEU B 1 12 ? 4.156 -7.672 0.069 1 93.12 12 LEU B O 1
ATOM 809 N N . ILE B 1 13 ? 5.73 -6.438 1.018 1 93.56 13 ILE B N 1
ATOM 810 C CA . ILE B 1 13 ? 6.84 -7.023 0.275 1 93.56 13 ILE B CA 1
ATOM 811 C C . ILE B 1 13 ? 7.008 -8.492 0.67 1 93.56 13 ILE B C 1
ATOM 813 O O . ILE B 1 13 ? 7.184 -9.359 -0.19 1 93.56 13 ILE B O 1
ATOM 817 N N . ALA B 1 14 ? 6.949 -8.703 1.948 1 91.88 14 ALA B N 1
ATOM 818 C CA . ALA B 1 14 ? 7.102 -10.07 2.451 1 91.88 14 ALA B CA 1
ATOM 819 C C . ALA B 1 14 ? 5.996 -10.977 1.922 1 91.88 14 ALA B C 1
ATOM 821 O O . ALA B 1 14 ? 6.242 -12.141 1.604 1 91.88 14 ALA B O 1
ATOM 822 N N . THR B 1 15 ? 4.766 -10.43 1.887 1 93.56 15 THR B N 1
ATOM 823 C CA . THR B 1 15 ? 3.643 -11.203 1.366 1 93.56 15 THR B CA 1
ATOM 824 C C . THR B 1 15 ? 3.863 -11.555 -0.102 1 93.56 15 THR B C 1
ATOM 826 O O . THR B 1 15 ? 3.662 -12.703 -0.507 1 93.56 15 THR B O 1
ATOM 829 N N . PHE B 1 16 ? 4.281 -10.602 -0.889 1 93.88 16 PHE B N 1
ATOM 830 C CA . PHE B 1 16 ? 4.574 -10.836 -2.297 1 93.88 16 PHE B CA 1
ATOM 831 C C . PHE B 1 16 ? 5.609 -11.945 -2.457 1 93.88 16 PHE B C 1
ATOM 833 O O . PHE B 1 16 ? 5.422 -12.867 -3.248 1 93.88 16 PHE B O 1
ATOM 840 N N . LYS B 1 17 ? 6.605 -11.875 -1.657 1 92.19 17 LYS B N 1
ATOM 841 C CA . LYS B 1 17 ? 7.715 -12.812 -1.771 1 92.19 17 LYS B CA 1
ATOM 842 C C . LYS B 1 17 ? 7.305 -14.203 -1.298 1 92.19 17 LYS B C 1
ATOM 844 O O . LYS B 1 17 ? 7.816 -15.211 -1.797 1 92.19 17 LYS B O 1
ATOM 849 N N . LYS B 1 18 ? 6.422 -14.164 -0.332 1 92.5 18 LYS B N 1
ATOM 850 C CA . LYS B 1 18 ? 5.902 -15.422 0.186 1 92.5 18 LYS B CA 1
ATOM 851 C C . LYS B 1 18 ? 5.262 -16.25 -0.926 1 92.5 18 LYS B C 1
ATOM 853 O O . LYS B 1 18 ? 5.383 -17.469 -0.942 1 92.5 18 LYS B O 1
ATOM 858 N N . TYR B 1 19 ? 4.621 -15.523 -1.802 1 92.94 19 TYR B N 1
ATOM 859 C CA . TYR B 1 19 ? 3.912 -16.219 -2.869 1 92.94 19 TYR B CA 1
ATOM 860 C C . TYR B 1 19 ? 4.766 -16.297 -4.129 1 92.94 19 TYR B C 1
ATOM 862 O O . TYR B 1 19 ? 4.621 -17.234 -4.93 1 92.94 19 TYR B O 1
ATOM 870 N N . ALA B 1 20 ? 5.703 -15.258 -4.145 1 89.06 20 ALA B N 1
ATOM 871 C CA . ALA B 1 20 ? 6.609 -15.219 -5.285 1 89.06 20 ALA B CA 1
ATOM 872 C C . ALA B 1 20 ? 7.797 -16.156 -5.078 1 89.06 20 ALA B C 1
ATOM 874 O O . ALA B 1 20 ? 8.406 -16.172 -4.004 1 89.06 20 ALA B O 1
ATOM 875 N N . GLY B 1 21 ? 8 -17.25 -5.559 1 81.69 21 GLY B N 1
ATOM 876 C CA . GLY B 1 21 ? 9.195 -18.062 -5.43 1 81.69 21 GLY B CA 1
ATOM 877 C C . GLY B 1 21 ? 8.906 -19.547 -5.438 1 81.69 21 GLY B C 1
ATOM 878 O O . GLY B 1 21 ? 9.828 -20.375 -5.309 1 81.69 21 GLY B O 1
ATOM 879 N N . LYS B 1 22 ? 7.691 -19.781 -5.535 1 82.25 22 LYS B N 1
ATOM 880 C CA . LYS B 1 22 ? 7.352 -21.188 -5.527 1 82.25 22 LYS B CA 1
ATOM 881 C C . LYS B 1 22 ? 7.953 -21.906 -6.734 1 82.25 22 LYS B C 1
ATOM 883 O O . LYS B 1 22 ? 8.25 -23.109 -6.672 1 82.25 22 LYS B O 1
ATOM 888 N N . ASP B 1 23 ? 8.172 -21.156 -7.82 1 81.94 23 ASP B N 1
ATOM 889 C CA . ASP B 1 23 ? 8.734 -21.75 -9.023 1 81.94 23 ASP B CA 1
ATOM 890 C C . ASP B 1 23 ? 10.227 -21.453 -9.148 1 81.94 23 ASP B C 1
ATOM 892 O O . ASP B 1 23 ? 10.859 -21.781 -10.148 1 81.94 23 ASP B O 1
ATOM 896 N N . GLY B 1 24 ? 10.82 -20.75 -8.172 1 80.56 24 GLY B N 1
ATOM 897 C CA . GLY B 1 24 ? 12.227 -20.406 -8.203 1 80.56 24 GLY B CA 1
ATOM 898 C C . GLY B 1 24 ? 12.469 -18.953 -8.578 1 80.56 24 GLY B C 1
ATOM 899 O O . GLY B 1 24 ? 13.586 -18.438 -8.422 1 80.56 24 GLY B O 1
ATOM 900 N N . ASP B 1 25 ? 11.461 -18.297 -9.234 1 81.06 25 ASP B N 1
ATOM 901 C CA . ASP B 1 25 ? 11.539 -16.875 -9.578 1 81.06 25 ASP B CA 1
ATOM 902 C C . ASP B 1 25 ? 10.836 -16.016 -8.523 1 81.06 25 ASP B C 1
ATOM 904 O O . ASP B 1 25 ? 9.609 -15.953 -8.492 1 81.06 25 ASP B O 1
ATOM 908 N N . CYS B 1 26 ? 11.617 -15.406 -7.727 1 82.19 26 CYS B N 1
ATOM 909 C CA . CYS B 1 26 ? 11.078 -14.625 -6.617 1 82.19 26 CYS B CA 1
ATOM 910 C C . CYS B 1 26 ? 10.766 -13.203 -7.055 1 82.19 26 CYS B C 1
ATOM 912 O O . CYS B 1 26 ? 10.25 -12.406 -6.27 1 82.19 26 CYS B O 1
ATOM 914 N N . SER B 1 27 ? 11.031 -12.914 -8.328 1 86.12 27 SER B N 1
ATOM 915 C CA . SER B 1 27 ? 10.883 -11.539 -8.789 1 86.12 27 SER B CA 1
ATOM 916 C C . SER B 1 27 ? 9.516 -11.32 -9.43 1 86.12 27 SER B C 1
ATOM 918 O O . SER B 1 27 ? 9.125 -10.188 -9.703 1 86.12 27 SER B O 1
ATOM 920 N N . SER B 1 28 ? 8.844 -12.461 -9.672 1 91.38 28 SER B N 1
A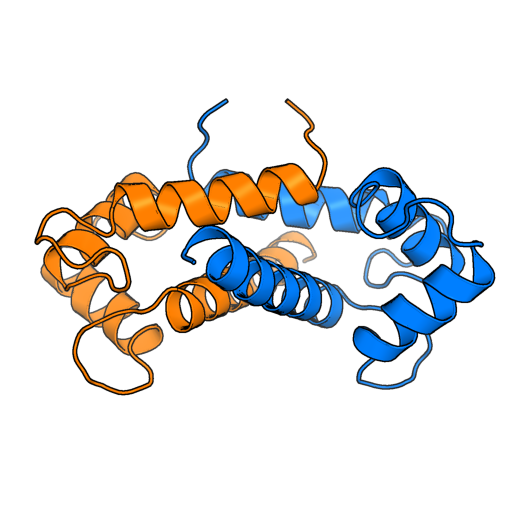TOM 921 C CA . SER B 1 28 ? 7.547 -12.344 -10.328 1 91.38 28 SER B CA 1
ATOM 922 C C . SER B 1 28 ? 6.586 -13.43 -9.852 1 91.38 28 SER B C 1
ATOM 924 O O . SER B 1 28 ? 7.016 -14.445 -9.305 1 91.38 28 SER B O 1
ATOM 926 N N . LEU B 1 29 ? 5.289 -13.148 -10 1 92.88 29 LEU B N 1
ATOM 927 C CA . LEU B 1 29 ? 4.23 -14.109 -9.719 1 92.88 29 LEU B CA 1
ATOM 928 C C . LEU B 1 29 ? 3.656 -14.688 -11.008 1 92.88 29 LEU B C 1
ATOM 930 O O . LEU B 1 29 ? 3.318 -13.938 -11.93 1 92.88 29 LEU B O 1
ATOM 934 N N . ASN B 1 30 ? 3.695 -15.977 -11.062 1 90.88 30 ASN B N 1
ATOM 935 C CA . ASN B 1 30 ? 3.008 -16.594 -12.188 1 90.88 30 ASN B CA 1
ATOM 936 C C . ASN B 1 30 ? 1.507 -16.703 -11.938 1 90.88 30 ASN B C 1
ATOM 938 O O . ASN B 1 30 ? 1.01 -16.25 -10.914 1 90.88 30 ASN B O 1
ATOM 942 N N . GLN B 1 31 ? 0.79 -17.281 -12.852 1 89.44 31 GLN B N 1
ATOM 943 C CA . GLN B 1 31 ? -0.667 -17.328 -12.797 1 89.44 31 GLN B CA 1
ATOM 944 C C . GLN B 1 31 ? -1.149 -18.062 -11.547 1 89.44 31 GLN B C 1
ATOM 946 O O . GLN B 1 31 ? -2.047 -17.578 -10.852 1 89.44 31 GLN B O 1
ATOM 951 N N . ASN B 1 32 ? -0.531 -19.141 -11.258 1 90.38 32 ASN B N 1
ATOM 952 C CA . ASN B 1 32 ? -0.922 -19.938 -10.102 1 90.38 32 ASN B CA 1
ATOM 953 C C . ASN B 1 32 ? -0.617 -19.219 -8.797 1 90.38 32 ASN B C 1
ATOM 955 O O . ASN B 1 32 ? -1.443 -19.203 -7.879 1 90.38 32 ASN B O 1
ATOM 959 N N . GLU B 1 33 ? 0.554 -18.656 -8.695 1 93.38 33 GLU B N 1
ATOM 960 C CA . GLU B 1 33 ? 0.975 -17.922 -7.508 1 93.38 33 GLU B CA 1
ATOM 961 C C . GLU B 1 33 ? 0.086 -16.703 -7.266 1 93.38 33 GLU B C 1
ATOM 963 O O . GLU B 1 33 ? -0.273 -16.406 -6.125 1 93.38 33 GLU B O 1
ATOM 968 N N . LEU B 1 34 ? -0.247 -16.062 -8.375 1 91.75 34 LEU B N 1
ATOM 969 C CA . LEU B 1 34 ? -1.104 -14.891 -8.281 1 91.75 34 LEU B CA 1
ATOM 970 C C . LEU B 1 34 ? -2.494 -15.266 -7.781 1 91.75 34 LEU B C 1
ATOM 972 O O . LEU B 1 34 ? -3.055 -14.586 -6.914 1 91.75 34 LEU B O 1
ATOM 976 N N . THR B 1 35 ? -2.982 -16.344 -8.312 1 90.5 35 THR B N 1
ATOM 977 C CA . THR B 1 35 ? -4.297 -16.828 -7.895 1 90.5 35 THR B CA 1
ATOM 978 C C . THR B 1 35 ? -4.301 -17.156 -6.406 1 90.5 35 THR B C 1
ATOM 980 O O . THR B 1 35 ? -5.23 -16.797 -5.684 1 90.5 35 THR B O 1
ATOM 983 N N . ASP B 1 36 ? -3.268 -17.812 -5.98 1 91.38 36 ASP B N 1
ATOM 984 C CA . ASP B 1 36 ? -3.137 -18.172 -4.574 1 91.38 36 ASP B CA 1
ATOM 985 C C . ASP B 1 36 ? -3.107 -16.922 -3.689 1 91.38 36 ASP B C 1
ATOM 987 O O . ASP B 1 36 ? -3.799 -16.859 -2.67 1 91.38 36 ASP B O 1
ATOM 991 N N . LEU B 1 37 ? -2.307 -16.031 -4.086 1 92.12 37 LEU B N 1
ATOM 992 C CA . LEU B 1 37 ? -2.201 -14.766 -3.359 1 92.12 37 LEU B CA 1
ATOM 993 C C . LEU B 1 37 ? -3.551 -14.055 -3.301 1 92.12 37 LEU B C 1
ATOM 995 O O . LEU B 1 37 ? -3.99 -13.641 -2.227 1 92.12 37 LEU B O 1
ATOM 999 N N . ALA B 1 38 ? -4.254 -13.938 -4.438 1 90.12 38 ALA B N 1
ATOM 1000 C CA . ALA B 1 38 ? -5.527 -13.227 -4.516 1 90.12 38 ALA B CA 1
ATOM 1001 C C . ALA B 1 38 ? -6.574 -13.883 -3.619 1 90.12 38 ALA B C 1
ATOM 1003 O O . ALA B 1 38 ? -7.266 -13.203 -2.859 1 90.12 38 ALA B O 1
ATOM 1004 N N . VAL B 1 39 ? -6.629 -15.172 -3.65 1 90.12 39 VAL B N 1
ATOM 1005 C CA . VAL B 1 39 ? -7.648 -15.914 -2.92 1 90.12 39 VAL B CA 1
ATOM 1006 C C . VAL B 1 39 ? -7.379 -15.828 -1.42 1 90.12 39 VAL B C 1
ATOM 1008 O O . VAL B 1 39 ? -8.305 -15.672 -0.623 1 90.12 39 VAL B O 1
ATOM 1011 N N . LYS B 1 40 ? -6.16 -15.828 -1.054 1 91.56 40 LYS B N 1
ATOM 1012 C CA . LYS B 1 40 ? -5.805 -15.883 0.361 1 91.56 40 LYS B CA 1
ATOM 1013 C C . LYS B 1 40 ? -5.719 -14.477 0.961 1 91.56 40 LYS B C 1
ATOM 1015 O O . LYS B 1 40 ? -6.074 -14.273 2.123 1 91.56 40 LYS B O 1
ATOM 1020 N N . GLU B 1 41 ? -5.223 -13.523 0.184 1 92.12 41 GLU B N 1
ATOM 1021 C CA . GLU B 1 41 ? -4.969 -12.18 0.701 1 92.12 41 GLU B CA 1
ATOM 1022 C C . GLU B 1 41 ? -6.164 -11.258 0.46 1 92.12 41 GLU B C 1
ATOM 1024 O O . GLU B 1 41 ? -6.32 -10.242 1.14 1 92.12 41 GLU B O 1
ATOM 1029 N N . PHE B 1 42 ? -6.953 -11.539 -0.569 1 88.31 42 PHE B N 1
ATOM 1030 C CA . PHE B 1 42 ? -8.156 -10.773 -0.866 1 88.31 42 PHE B CA 1
ATOM 1031 C C . PHE B 1 42 ? -9.375 -11.68 -0.945 1 88.31 42 PHE B C 1
ATOM 1033 O O . PHE B 1 42 ? -10.016 -11.773 -1.992 1 88.31 42 PHE B O 1
ATOM 1040 N N . PRO B 1 43 ? -9.734 -12.219 0.182 1 87 43 PRO B N 1
ATOM 1041 C CA . PRO B 1 43 ? -10.867 -13.156 0.146 1 87 43 PRO B CA 1
ATOM 1042 C C . PRO B 1 43 ? -12.18 -12.469 -0.21 1 87 43 PRO B C 1
ATOM 1044 O O . PRO B 1 43 ? -13.047 -13.078 -0.847 1 87 43 PRO B O 1
ATOM 1047 N N . SER B 1 44 ? -12.336 -11.266 0.147 1 84.5 44 SER B N 1
ATOM 1048 C CA . SER B 1 44 ? -13.57 -10.531 -0.133 1 84.5 44 SER B CA 1
ATOM 1049 C C . SER B 1 44 ? -13.719 -10.258 -1.625 1 84.5 44 SER B C 1
ATOM 1051 O O . SER B 1 44 ? -14.836 -10.227 -2.146 1 84.5 44 SER B O 1
ATOM 1053 N N . LEU B 1 45 ? -12.594 -10.047 -2.262 1 77.94 45 LEU B N 1
ATOM 1054 C CA . LEU B 1 45 ? -12.602 -9.758 -3.691 1 77.94 45 LEU B CA 1
ATOM 1055 C C . LEU B 1 45 ? -12.82 -11.023 -4.508 1 77.94 45 LEU B C 1
ATOM 1057 O O . LEU B 1 45 ? -13.391 -10.977 -5.602 1 77.94 45 LEU B O 1
ATOM 1061 N N . CYS B 1 46 ? -12.344 -12.109 -3.992 1 82.19 46 CYS B N 1
ATOM 1062 C CA . CYS B 1 46 ? -12.391 -13.375 -4.727 1 82.19 46 CYS B CA 1
ATOM 1063 C C . CYS B 1 46 ? -13.516 -14.266 -4.211 1 82.19 46 CYS B C 1
ATOM 1065 O O . CYS B 1 46 ? -13.602 -15.438 -4.582 1 82.19 46 CYS B O 1
ATOM 1067 N N . ASN B 1 47 ? -14.375 -13.578 -3.594 1 80.88 47 ASN B N 1
ATOM 1068 C CA . ASN B 1 47 ? -15.469 -14.344 -3.012 1 80.88 47 ASN B CA 1
ATOM 1069 C C . ASN B 1 47 ? -16.312 -15.023 -4.09 1 80.88 47 ASN B C 1
ATOM 1071 O O . ASN B 1 47 ? -16.859 -14.352 -4.969 1 80.88 47 ASN B O 1
ATOM 1075 N N . ASN B 1 48 ? -16.188 -16.266 -4.152 1 79.25 48 ASN B N 1
ATOM 1076 C CA . ASN B 1 48 ? -17.078 -17.078 -4.977 1 79.25 48 ASN B CA 1
ATOM 1077 C C . ASN B 1 48 ? -16.594 -17.156 -6.422 1 79.25 48 ASN B C 1
ATOM 1079 O O . ASN B 1 48 ? -17.328 -17.578 -7.309 1 79.25 48 ASN B O 1
ATOM 1083 N N . ALA B 1 49 ? -15.508 -16.625 -6.727 1 77.38 49 ALA B N 1
ATOM 1084 C CA . ALA B 1 49 ? -15 -16.703 -8.094 1 77.38 49 ALA B CA 1
ATOM 1085 C C . ALA B 1 49 ? -14.094 -17.906 -8.281 1 77.38 49 ALA B C 1
ATOM 1087 O O . ALA B 1 49 ? -13.438 -18.359 -7.336 1 77.38 49 ALA B O 1
ATOM 1088 N N . LYS B 1 50 ? -14.328 -18.469 -9.445 1 83.56 50 LYS B N 1
ATOM 1089 C CA . LYS B 1 50 ? -13.445 -19.578 -9.797 1 83.56 50 LYS B CA 1
ATOM 1090 C C . LYS B 1 50 ? -12.016 -19.094 -10.039 1 83.56 50 LYS B C 1
ATOM 1092 O O . LYS B 1 50 ? -11.805 -17.922 -10.367 1 83.56 50 LYS B O 1
ATOM 1097 N N . LYS B 1 51 ? -11.164 -19.922 -9.805 1 83.12 51 LYS B N 1
ATOM 1098 C CA . LYS B 1 51 ? -9.75 -19.609 -9.984 1 83.12 51 LYS B CA 1
ATOM 1099 C C . LYS B 1 51 ? -9.492 -18.969 -11.344 1 83.12 51 LYS B C 1
ATOM 1101 O O . LYS B 1 51 ? -8.789 -17.969 -11.445 1 83.12 51 LYS B O 1
ATOM 1106 N N . ASP B 1 52 ? -10.164 -19.547 -12.352 1 85.38 52 ASP B N 1
ATOM 1107 C CA . ASP B 1 52 ? -9.969 -19.062 -13.711 1 85.38 52 ASP B CA 1
ATOM 1108 C C . ASP B 1 52 ? -10.531 -17.656 -13.883 1 85.38 52 ASP B C 1
ATOM 1110 O O . ASP B 1 52 ? -9.945 -16.828 -14.594 1 85.38 52 ASP B O 1
ATOM 1114 N N . GLU B 1 53 ? -11.641 -17.406 -13.312 1 83.75 53 GLU B N 1
ATOM 1115 C CA . GLU B 1 53 ? -12.266 -16.094 -13.375 1 83.75 53 GLU B CA 1
ATOM 1116 C C . GLU B 1 53 ? -11.438 -15.055 -12.617 1 83.75 53 GLU B C 1
ATOM 1118 O O . GLU B 1 53 ? -11.281 -13.922 -13.078 1 83.75 53 GLU B O 1
ATOM 1123 N N . ILE B 1 54 ? -10.961 -15.57 -11.523 1 79.88 54 ILE B N 1
ATOM 1124 C CA . ILE B 1 54 ? -10.125 -14.695 -10.703 1 79.88 54 ILE B CA 1
ATOM 1125 C C . ILE B 1 54 ? -8.867 -14.32 -11.477 1 79.88 54 ILE B C 1
ATOM 1127 O O . ILE B 1 54 ? -8.523 -13.141 -11.578 1 79.88 54 ILE B O 1
ATOM 1131 N N . LEU B 1 55 ? -8.242 -15.297 -11.984 1 79.25 55 LEU B N 1
ATOM 1132 C CA . LEU B 1 55 ? -7 -15.094 -12.727 1 79.25 55 LEU B CA 1
ATOM 1133 C C . LEU B 1 55 ? -7.199 -14.109 -13.875 1 79.25 55 LEU B C 1
ATOM 1135 O O . LEU B 1 55 ? -6.418 -13.172 -14.031 1 79.25 55 LEU B O 1
ATOM 1139 N N . LYS B 1 56 ? -8.242 -14.383 -14.656 1 80.75 56 LYS B N 1
ATOM 1140 C CA . LYS B 1 56 ? -8.531 -13.508 -15.789 1 80.75 56 LYS B CA 1
ATOM 1141 C C . LYS B 1 56 ? -8.812 -12.086 -15.328 1 80.75 56 LYS B C 1
ATOM 1143 O O . LYS B 1 56 ? -8.391 -11.117 -15.961 1 80.75 56 LYS B O 1
ATOM 1148 N N . GLY B 1 57 ? -9.398 -11.93 -14.281 1 83 57 GLY B N 1
ATOM 1149 C CA . GLY B 1 57 ? -9.75 -10.633 -13.742 1 83 57 GLY B CA 1
ATOM 1150 C C . GLY B 1 57 ? -8.57 -9.883 -13.148 1 83 57 GLY B C 1
ATOM 1151 O O . GLY B 1 57 ? -8.273 -8.758 -13.555 1 83 57 GLY B O 1
ATOM 1152 N N . VAL B 1 58 ? -7.902 -10.531 -12.344 1 81.88 58 VAL B N 1
ATOM 1153 C CA . VAL B 1 58 ? -6.836 -9.891 -11.578 1 81.88 58 VAL B CA 1
ATOM 1154 C C . VAL B 1 58 ? -5.574 -9.805 -12.438 1 81.88 58 VAL B C 1
ATOM 1156 O O . VAL B 1 58 ? -4.914 -8.766 -12.469 1 81.88 58 VAL B O 1
ATOM 1159 N N . MET B 1 59 ? -5.238 -10.867 -13.094 1 82.62 59 MET B N 1
ATOM 1160 C CA . MET B 1 59 ? -4.059 -10.867 -13.953 1 82.62 59 MET B CA 1
ATOM 1161 C C . MET B 1 59 ? -4.215 -9.875 -15.094 1 82.62 59 MET B C 1
ATOM 1163 O O . MET B 1 59 ? -3.268 -9.164 -15.445 1 82.62 59 MET B O 1
ATOM 1167 N N . GLY B 1 60 ? -5.434 -9.844 -15.664 1 83.56 60 GLY B N 1
ATOM 1168 C CA . GLY B 1 60 ? -5.695 -8.898 -16.734 1 83.56 60 GLY B CA 1
ATOM 1169 C C . GLY B 1 60 ? -5.516 -7.449 -16.312 1 83.56 60 GLY B C 1
ATOM 1170 O O . GLY B 1 60 ? -5.055 -6.621 -17.094 1 83.56 60 GLY B O 1
ATOM 1171 N N . LYS B 1 61 ? -5.723 -7.25 -15.023 1 80.94 61 LYS B N 1
ATOM 1172 C CA . LYS B 1 61 ? -5.602 -5.898 -14.492 1 80.94 61 LYS B CA 1
ATOM 1173 C C . LYS B 1 61 ? -4.176 -5.613 -14.031 1 80.94 61 LYS B C 1
ATOM 1175 O O . LYS B 1 61 ? -3.689 -4.488 -14.164 1 80.94 61 LYS B O 1
ATOM 1180 N N . MET B 1 62 ? -3.488 -6.621 -13.57 1 82.06 62 MET B N 1
ATOM 1181 C CA . MET B 1 62 ? -2.17 -6.453 -12.961 1 82.06 62 MET B CA 1
ATOM 1182 C C . MET B 1 62 ? -1.069 -6.609 -14.008 1 82.06 62 MET B C 1
ATOM 1184 O O . MET B 1 62 ? -0.076 -5.879 -13.984 1 82.06 62 MET B O 1
ATOM 1188 N N . ASP B 1 63 ? -1.265 -7.652 -14.906 1 81.12 63 ASP B N 1
ATOM 1189 C CA . ASP B 1 63 ? -0.252 -7.949 -15.914 1 81.12 63 ASP B CA 1
ATOM 1190 C C . ASP B 1 63 ? -0.232 -6.879 -17 1 81.12 63 ASP B C 1
ATOM 1192 O O . ASP B 1 63 ? -0.657 -7.125 -18.141 1 81.12 63 ASP B O 1
ATOM 1196 N N . MET B 1 64 ? 0.367 -5.746 -16.688 1 76.44 64 MET B N 1
ATOM 1197 C CA . MET B 1 64 ? 0.346 -4.582 -17.562 1 76.44 64 MET B CA 1
ATOM 1198 C C . MET B 1 64 ? 1.211 -4.82 -18.797 1 76.44 64 MET B C 1
ATOM 1200 O O . MET B 1 64 ? 0.917 -4.301 -19.875 1 76.44 64 MET B O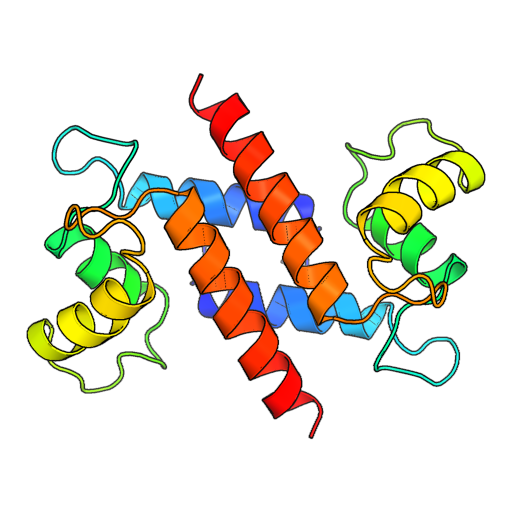 1
ATOM 1204 N N . ASP B 1 65 ? 2.338 -5.656 -18.609 1 78.81 65 ASP B N 1
ATOM 1205 C CA . ASP B 1 65 ? 3.221 -5.855 -19.75 1 78.81 65 ASP B CA 1
ATOM 1206 C C . ASP B 1 65 ? 2.852 -7.125 -20.516 1 78.81 65 ASP B C 1
ATOM 1208 O O . ASP B 1 65 ? 3.469 -7.445 -21.531 1 78.81 65 ASP B O 1
ATOM 1212 N N . GLY B 1 66 ? 1.931 -7.863 -20.047 1 80.75 66 GLY B N 1
ATOM 1213 C CA . GLY B 1 66 ? 1.371 -8.992 -20.781 1 80.75 66 GLY B CA 1
ATOM 1214 C C . GLY B 1 66 ? 2.275 -10.211 -20.781 1 80.75 66 GLY B C 1
ATOM 1215 O O . GLY B 1 66 ? 2.232 -11.023 -21.703 1 80.75 66 GLY B O 1
ATOM 1216 N N . ASP B 1 67 ? 3.232 -10.367 -19.859 1 80.25 67 ASP B N 1
ATOM 1217 C CA . ASP B 1 67 ? 4.164 -11.492 -19.859 1 80.25 67 ASP B CA 1
ATOM 1218 C C . ASP B 1 67 ? 3.633 -12.641 -19 1 80.25 67 ASP B C 1
ATOM 1220 O O . ASP B 1 67 ? 4.312 -13.648 -18.828 1 80.25 67 ASP B O 1
ATOM 1224 N N . LYS B 1 68 ? 2.396 -12.453 -18.594 1 84.62 68 LYS B N 1
ATOM 1225 C CA . LYS B 1 68 ? 1.701 -13.445 -17.781 1 84.62 68 LYS B CA 1
ATOM 1226 C C . LYS B 1 68 ? 2.396 -13.641 -16.438 1 84.62 68 LYS B C 1
ATOM 1228 O O . LYS B 1 68 ? 2.236 -14.688 -15.797 1 84.62 68 LYS B O 1
ATOM 1233 N N . LYS B 1 69 ? 3.248 -12.742 -16.125 1 90.25 69 LYS B N 1
ATOM 1234 C CA . LYS B 1 69 ? 3.885 -12.664 -14.82 1 90.25 69 LYS B CA 1
ATOM 1235 C C . LYS B 1 69 ? 3.635 -11.312 -14.164 1 90.25 69 LYS B C 1
ATOM 1237 O O . LYS B 1 69 ? 3.455 -10.305 -14.852 1 90.25 69 LYS B O 1
ATOM 1242 N N . VAL B 1 70 ? 3.553 -11.352 -12.953 1 92.81 70 VAL B N 1
ATOM 1243 C CA . VAL B 1 70 ? 3.305 -10.117 -12.227 1 92.81 70 VAL B CA 1
ATOM 1244 C C . VAL B 1 70 ? 4.504 -9.781 -11.336 1 92.81 70 VAL B C 1
ATOM 1246 O O . VAL B 1 70 ? 4.824 -10.539 -10.414 1 92.81 70 VAL B O 1
ATOM 1249 N N . THR B 1 71 ? 5.191 -8.711 -11.688 1 93.44 71 THR B N 1
ATOM 1250 C CA . THR B 1 71 ? 6.301 -8.242 -10.867 1 93.44 71 THR B CA 1
ATOM 1251 C C . THR B 1 71 ? 5.781 -7.5 -9.641 1 93.44 71 THR B C 1
ATOM 1253 O O . THR B 1 71 ? 4.586 -7.215 -9.539 1 93.44 71 THR B O 1
ATOM 1256 N N . TYR B 1 72 ? 6.648 -7.203 -8.789 1 93.69 72 TYR B N 1
ATOM 1257 C CA . TYR B 1 72 ? 6.234 -6.461 -7.602 1 93.69 72 TYR B CA 1
ATOM 1258 C C . TYR B 1 72 ? 5.672 -5.098 -7.977 1 93.69 72 TYR B C 1
ATOM 1260 O O . TYR B 1 72 ? 4.719 -4.617 -7.355 1 93.69 72 TYR B O 1
ATOM 1268 N N . GLU B 1 73 ? 6.305 -4.488 -8.984 1 92.12 73 GLU B N 1
ATOM 1269 C CA . GLU B 1 73 ? 5.84 -3.18 -9.438 1 92.12 73 GLU B CA 1
ATOM 1270 C C . GLU B 1 73 ? 4.375 -3.232 -9.867 1 92.12 73 GLU B C 1
ATOM 1272 O O . GLU B 1 73 ? 3.578 -2.375 -9.477 1 92.12 73 GLU B O 1
ATOM 1277 N N . GLU B 1 74 ? 4 -4.25 -10.547 1 93.5 74 GLU B N 1
ATOM 1278 C CA . GLU B 1 74 ? 2.625 -4.41 -11 1 93.5 74 GLU B CA 1
ATOM 1279 C C . GLU B 1 74 ? 1.692 -4.746 -9.844 1 93.5 74 GLU B C 1
ATOM 1281 O O . GLU B 1 74 ? 0.564 -4.254 -9.781 1 93.5 74 GLU B O 1
ATOM 1286 N N . PHE B 1 75 ? 2.258 -5.547 -9.039 1 93.31 75 PHE B N 1
ATOM 1287 C CA . PHE B 1 75 ? 1.5 -5.926 -7.855 1 93.31 75 PHE B CA 1
ATOM 1288 C C . PHE B 1 75 ? 1.24 -4.711 -6.969 1 93.31 75 PHE B C 1
ATOM 1290 O O . PHE B 1 75 ? 0.109 -4.484 -6.535 1 93.31 75 PHE B O 1
ATOM 1297 N N . ALA B 1 76 ? 2.236 -3.926 -6.746 1 93.75 76 ALA B N 1
ATOM 1298 C CA . ALA B 1 76 ? 2.127 -2.746 -5.895 1 93.75 76 ALA B CA 1
ATOM 1299 C C . ALA B 1 76 ? 1.15 -1.731 -6.48 1 93.75 76 ALA B C 1
ATOM 1301 O O . ALA B 1 76 ? 0.385 -1.101 -5.75 1 93.75 76 ALA B O 1
ATOM 1302 N N . MET B 1 77 ? 1.17 -1.563 -7.781 1 90.19 77 MET B N 1
ATOM 1303 C CA . MET B 1 77 ? 0.258 -0.634 -8.445 1 90.19 77 MET B CA 1
ATOM 1304 C C . MET B 1 77 ? -1.189 -1.087 -8.281 1 90.19 77 MET B C 1
ATOM 1306 O O . MET B 1 77 ? -2.08 -0.265 -8.062 1 90.19 77 MET B O 1
ATOM 1310 N N . PHE B 1 78 ? -1.383 -2.377 -8.477 1 89.69 78 PHE B N 1
ATOM 1311 C CA . PHE B 1 78 ? -2.717 -2.934 -8.289 1 89.69 78 PHE B CA 1
ATOM 1312 C C . PHE B 1 78 ? -3.213 -2.676 -6.867 1 89.69 78 PHE B C 1
ATOM 1314 O O . PHE B 1 78 ? -4.359 -2.273 -6.672 1 89.69 78 PHE B O 1
ATOM 1321 N N . PHE B 1 79 ? -2.369 -3.004 -5.887 1 91.44 79 PHE B N 1
ATOM 1322 C CA . PHE B 1 79 ? -2.68 -2.748 -4.484 1 91.44 79 PHE B CA 1
ATOM 1323 C C . PHE B 1 79 ? -3.08 -1.293 -4.273 1 91.44 79 PHE B C 1
ATOM 1325 O O . PHE B 1 79 ? -4.039 -1.005 -3.555 1 91.44 79 PHE B O 1
ATOM 1332 N N . CYS B 1 80 ? -2.357 -0.368 -4.969 1 92 80 CYS B N 1
ATOM 1333 C CA . CYS B 1 80 ? -2.629 1.062 -4.863 1 92 80 CYS B CA 1
ATOM 1334 C C . CYS B 1 80 ? -3.992 1.402 -5.453 1 92 80 CYS B C 1
ATOM 1336 O O . CYS B 1 80 ? -4.766 2.145 -4.852 1 92 80 CYS B O 1
ATOM 1338 N N . PHE B 1 81 ? -4.336 0.845 -6.594 1 88.56 81 PHE B N 1
ATOM 1339 C CA . PHE B 1 81 ? -5.594 1.115 -7.281 1 88.56 81 PHE B CA 1
ATOM 1340 C C . PHE B 1 81 ? -6.781 0.665 -6.434 1 88.56 81 PHE B C 1
ATOM 1342 O O . PHE B 1 81 ? -7.762 1.396 -6.293 1 88.56 81 PHE B O 1
ATOM 1349 N N . ILE B 1 82 ? -6.66 -0.487 -5.844 1 90.06 82 ILE B N 1
ATOM 1350 C CA . ILE B 1 82 ? -7.742 -1.019 -5.02 1 90.06 82 ILE B CA 1
ATOM 1351 C C . ILE B 1 82 ? -7.914 -0.154 -3.771 1 90.06 82 ILE B C 1
ATOM 1353 O O . ILE B 1 82 ? -9.039 0.108 -3.342 1 90.06 82 ILE B O 1
ATOM 1357 N N . SER B 1 83 ? -6.758 0.209 -3.162 1 93.81 83 SER B N 1
ATOM 1358 C CA . SER B 1 83 ? -6.809 1.038 -1.963 1 93.81 83 SER B CA 1
ATOM 1359 C C . SER B 1 83 ? -7.543 2.348 -2.227 1 93.81 83 SER B C 1
ATOM 1361 O O . SER B 1 83 ? -8.336 2.797 -1.4 1 93.81 83 SER B O 1
ATOM 1363 N N . ILE B 1 84 ? -7.32 2.977 -3.398 1 93.38 84 ILE B N 1
ATOM 1364 C CA . ILE B 1 84 ? -7.965 4.23 -3.779 1 93.38 84 ILE B CA 1
ATOM 1365 C C . ILE B 1 84 ? -9.461 4 -3.969 1 93.38 84 ILE B C 1
ATOM 1367 O O . ILE B 1 84 ? -10.281 4.805 -3.514 1 93.38 84 ILE B O 1
ATOM 1371 N N . ALA B 1 85 ? -9.852 2.941 -4.609 1 89.56 85 ALA B N 1
ATOM 1372 C CA . ALA B 1 85 ? -11.25 2.607 -4.836 1 89.56 85 ALA B CA 1
ATOM 1373 C C . ALA B 1 85 ? -11.977 2.361 -3.516 1 89.56 85 ALA B C 1
ATOM 1375 O O . ALA B 1 85 ? -13.109 2.818 -3.328 1 89.56 85 ALA B O 1
ATOM 1376 N 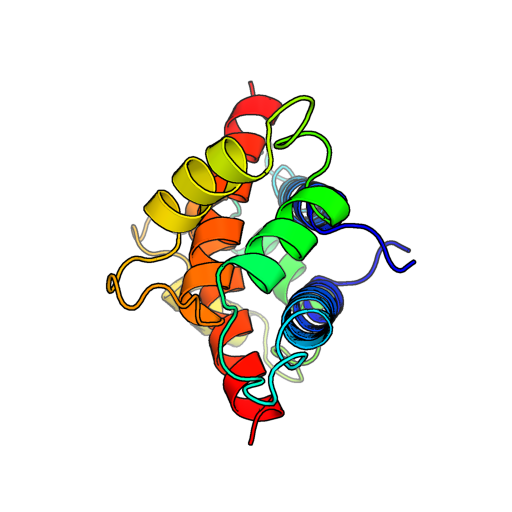N . LEU B 1 86 ? -11.281 1.701 -2.633 1 88.75 86 LEU B N 1
ATOM 1377 C CA . LEU B 1 86 ? -11.883 1.401 -1.339 1 88.75 86 LEU B CA 1
ATOM 1378 C C . LEU B 1 86 ? -12.039 2.668 -0.503 1 88.75 86 LEU B C 1
ATOM 1380 O O . LEU B 1 86 ? -13.039 2.842 0.19 1 88.75 86 LEU B O 1
ATOM 1384 N N . GLU B 1 87 ? -11.023 3.461 -0.467 1 92.25 87 GLU B N 1
ATOM 1385 C CA . GLU B 1 87 ? -11.086 4.727 0.259 1 92.25 87 GLU B CA 1
ATOM 1386 C C . GLU B 1 87 ? -12.281 5.562 -0.198 1 92.25 87 GLU B C 1
ATOM 1388 O O . GLU B 1 87 ? -12.984 6.152 0.625 1 92.25 87 GLU B O 1
ATOM 1393 N N . GLU B 1 88 ? -12.516 5.547 -1.498 1 89.69 88 GLU B N 1
ATOM 1394 C CA . GLU B 1 88 ? -13.656 6.277 -2.043 1 89.69 88 GLU B CA 1
ATOM 1395 C C . GLU B 1 88 ? -14.977 5.68 -1.568 1 89.69 88 GLU B C 1
ATOM 1397 O O . GLU B 1 88 ? -15.938 6.406 -1.312 1 89.69 88 GLU B O 1
ATOM 1402 N N . SER B 1 89 ? -14.945 4.453 -1.451 1 85.81 89 SER B N 1
ATOM 1403 C CA . SER B 1 89 ? -16.156 3.762 -1.006 1 85.81 89 SER B CA 1
ATOM 1404 C C . SER B 1 89 ? -16.406 4.004 0.477 1 85.81 89 SER B C 1
ATOM 1406 O O . SER B 1 89 ? -17.562 4.102 0.902 1 85.81 89 SER B O 1
ATOM 1408 N N . LEU B 1 90 ? -15.375 4.074 1.188 1 82.62 90 LEU B N 1
ATOM 1409 C CA . LEU B 1 90 ? -15.492 4.262 2.631 1 82.62 90 LEU B CA 1
ATOM 1410 C C . LEU B 1 90 ? -15.766 5.723 2.969 1 82.62 90 LEU B C 1
ATOM 1412 O O . LEU B 1 90 ? -16.375 6.02 4 1 82.62 90 LEU B O 1
ATOM 1416 N N . SER B 1 91 ? -15.273 6.582 2.195 1 76.19 91 SER B N 1
ATOM 1417 C CA . SER B 1 91 ? -15.445 8.008 2.428 1 76.19 91 SER B CA 1
ATOM 1418 C C . SER B 1 91 ? -16.844 8.469 2.033 1 76.19 91 SER B C 1
ATOM 1420 O O . SER B 1 91 ? -17.297 9.547 2.441 1 76.19 91 SER B O 1
ATOM 1422 N N . LYS B 1 92 ? -17.516 7.695 1.252 1 63.81 92 LYS B N 1
ATOM 1423 C CA . LYS B 1 92 ? -18.906 8.016 0.916 1 63.81 92 LYS B CA 1
ATOM 1424 C C . LYS B 1 92 ? -19.859 7.594 2.035 1 63.81 92 LYS B C 1
ATOM 1426 O O . LYS B 1 92 ? -20.812 8.305 2.34 1 63.81 92 LYS B O 1
#

Secondary structure (DSSP, 8-state):
----HHHHHHHHHHHHHHHTTTTS-TTEE-HHHHHHHHHHH-TTTSTT--HHHHHHHHHHHH-TT-SS-EEHHHHHHHHHHHHHHHHHHHH-/----HHHHHHHHHHHHHHHTTTTS-TTEE-HHHHHHHHHHH-TTTSTT--HHHHHHHHHHHH-TT-SS-EEHHHHHHHHHHHHHHHHHHHH-

Nearest PDB structures (foldseek):
  3cga-assembly1_A  TM=9.125E-01  e=1.394E-05  unclassified
  2kbm-assembly1_B  TM=8.403E-01  e=5.613E-06  Rattus norvegicus
  1mwn-assembly1_B  TM=8.340E-01  e=6.392E-06  Rattus norvegicus
  4pcw-assembly1_B  TM=8.871E-01  e=2.198E-05  Homo sapiens
  4cfq-assembly2_B  TM=8.720E-01  e=4.492E-05  Homo sapiens